Protein AF-0000000076753986 (afdb_homodimer)

Structure (mmCIF, N/CA/C/O backbone):
data_AF-0000000076753986-model_v1
#
loop_
_entity.id
_entity.type
_entity.pdbx_description
1 polymer 'HEPN domain protein'
#
loop_
_atom_site.group_PDB
_atom_site.id
_atom_site.type_symbol
_atom_site.label_atom_id
_atom_site.label_alt_id
_atom_site.label_comp_id
_atom_site.label_asym_id
_atom_site.label_entity_id
_atom_site.label_seq_id
_atom_site.pdbx_PDB_ins_code
_atom_site.Cartn_x
_atom_site.Cartn_y
_atom_site.Cartn_z
_atom_site.occupancy
_atom_site.B_iso_or_equiv
_atom_site.auth_seq_id
_atom_site.auth_comp_id
_atom_site.auth_asym_id
_atom_site.auth_atom_id
_atom_site.pdbx_PDB_model_num
ATOM 1 N N . MET A 1 1 ? 3.234 -23.328 12.398 1 81.88 1 MET A N 1
ATOM 2 C CA . MET A 1 1 ? 3.855 -22.031 12.18 1 81.88 1 MET A CA 1
ATOM 3 C C . MET A 1 1 ? 2.932 -21.109 11.383 1 81.88 1 MET A C 1
ATOM 5 O O . MET A 1 1 ? 2.236 -21.562 10.469 1 81.88 1 MET A O 1
ATOM 9 N N . TYR A 1 2 ? 2.67 -19.891 11.742 1 89.06 2 TYR A N 1
ATOM 10 C CA . TYR A 1 2 ? 1.752 -18.969 11.086 1 89.06 2 TYR A CA 1
ATOM 11 C C . TYR A 1 2 ? 2.326 -18.484 9.758 1 89.06 2 TYR A C 1
ATOM 13 O O . TYR A 1 2 ? 3.523 -18.203 9.664 1 89.06 2 TYR A O 1
ATOM 21 N N . MET A 1 3 ? 1.555 -18.609 8.672 1 94.25 3 MET A N 1
ATOM 22 C CA . MET A 1 3 ? 1.899 -18.031 7.383 1 94.25 3 MET A CA 1
ATOM 23 C C . MET A 1 3 ? 0.688 -17.344 6.75 1 94.25 3 MET A C 1
ATOM 25 O O . MET A 1 3 ? -0.335 -17.984 6.512 1 94.25 3 MET A O 1
ATOM 29 N N . TYR A 1 4 ? 0.836 -16.094 6.586 1 96 4 TYR A N 1
ATOM 30 C CA . TYR A 1 4 ? -0.245 -15.375 5.934 1 96 4 TYR A CA 1
ATOM 31 C C . TYR A 1 4 ? -0.403 -15.82 4.484 1 96 4 TYR A C 1
ATOM 33 O O . TYR A 1 4 ? 0.583 -15.93 3.75 1 96 4 TYR A O 1
ATOM 41 N N . GLN A 1 5 ? -1.637 -16.094 4.121 1 95.94 5 GLN A N 1
ATOM 42 C CA . GLN A 1 5 ? -1.934 -16.469 2.742 1 95.94 5 GLN A CA 1
ATOM 43 C C . GLN A 1 5 ? -2.357 -15.25 1.926 1 95.94 5 GLN A C 1
ATOM 45 O O . GLN A 1 5 ? -3.342 -14.586 2.256 1 95.94 5 GLN A O 1
ATOM 50 N N . TRP A 1 6 ? -1.756 -15.023 0.822 1 95.81 6 TRP A N 1
ATOM 51 C CA . TRP A 1 6 ? -1.949 -13.797 0.052 1 95.81 6 TRP A CA 1
ATOM 52 C C . TRP A 1 6 ? -3.363 -13.727 -0.515 1 95.81 6 TRP A C 1
ATOM 54 O O . TRP A 1 6 ? -3.871 -12.641 -0.801 1 95.81 6 TRP A O 1
ATOM 64 N N . ASP A 1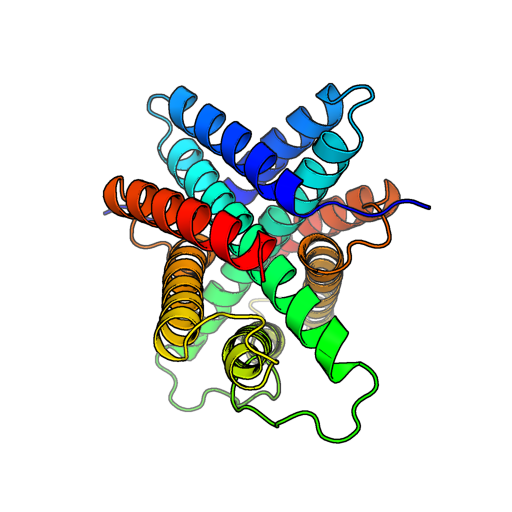 7 ? -4.039 -14.891 -0.65 1 93.94 7 ASP A N 1
ATOM 65 C CA . ASP A 1 7 ? -5.406 -14.898 -1.158 1 93.94 7 ASP A CA 1
ATOM 66 C C . ASP A 1 7 ? -6.363 -14.227 -0.179 1 93.94 7 ASP A C 1
ATOM 68 O O . ASP A 1 7 ? -7.48 -13.859 -0.547 1 93.94 7 ASP A O 1
ATOM 72 N N . ASN A 1 8 ? -5.93 -14.055 1.09 1 97.38 8 ASN A N 1
ATOM 73 C CA . ASN A 1 8 ? -6.742 -13.297 2.039 1 97.38 8 ASN A CA 1
ATOM 74 C C . ASN A 1 8 ? -6.918 -11.852 1.594 1 97.38 8 ASN A C 1
ATOM 76 O O . ASN A 1 8 ? -7.91 -11.203 1.941 1 97.38 8 ASN A O 1
ATOM 80 N N . ASN A 1 9 ? -5.984 -11.383 0.81 1 98.12 9 ASN A N 1
ATOM 81 C CA . ASN A 1 9 ? -6.113 -10.023 0.303 1 98.12 9 ASN A CA 1
ATOM 82 C C . ASN A 1 9 ? -7.355 -9.859 -0.568 1 98.12 9 ASN A C 1
ATOM 84 O O . ASN A 1 9 ? -7.977 -8.797 -0.587 1 98.12 9 ASN A O 1
ATOM 88 N N . GLU A 1 10 ? -7.711 -10.898 -1.298 1 97.69 10 GLU A N 1
ATOM 89 C CA . GLU A 1 10 ? -8.953 -10.852 -2.068 1 97.69 10 GLU A CA 1
ATOM 90 C C . GLU A 1 10 ? -10.164 -10.773 -1.15 1 97.69 10 GLU A C 1
ATOM 92 O O . GLU A 1 10 ? -11.125 -10.055 -1.441 1 97.69 10 GLU A O 1
ATOM 97 N N . ARG A 1 11 ? -10.148 -11.523 -0.111 1 97.94 11 ARG A N 1
ATOM 98 C CA . ARG A 1 11 ? -11.25 -11.492 0.845 1 97.94 11 ARG A CA 1
ATOM 99 C C . ARG A 1 11 ? -11.398 -10.109 1.465 1 97.94 11 ARG A C 1
ATOM 101 O O . ARG A 1 11 ? -12.516 -9.594 1.601 1 97.94 11 ARG A O 1
ATOM 108 N N . ILE A 1 12 ? -10.25 -9.555 1.853 1 98.75 12 ILE A N 1
ATOM 109 C CA . ILE A 1 12 ? -10.266 -8.211 2.43 1 98.75 12 ILE A CA 1
ATOM 110 C C . ILE A 1 12 ? -10.797 -7.215 1.405 1 98.75 12 ILE A C 1
ATOM 112 O O . ILE A 1 12 ? -11.617 -6.355 1.733 1 98.75 12 ILE A O 1
ATOM 116 N N . ALA A 1 13 ? -10.305 -7.348 0.131 1 98.88 13 ALA A N 1
ATOM 117 C CA . ALA A 1 13 ? -10.812 -6.48 -0.93 1 98.88 13 ALA A CA 1
ATOM 118 C C . ALA A 1 13 ? -12.328 -6.59 -1.055 1 98.88 13 ALA A C 1
ATOM 120 O O . ALA A 1 13 ? -13.016 -5.582 -1.223 1 98.88 13 ALA A O 1
ATOM 121 N N . GLY A 1 14 ? -12.828 -7.805 -0.963 1 98.62 14 GLY A N 1
ATOM 122 C CA . GLY A 1 14 ? -14.266 -8.016 -1.017 1 98.62 14 GLY A CA 1
ATOM 123 C C . GLY A 1 14 ? -15.016 -7.285 0.081 1 98.62 14 GLY A C 1
ATOM 124 O O . GLY A 1 14 ? -16.047 -6.668 -0.172 1 98.62 14 GLY A O 1
ATOM 125 N N . ARG A 1 15 ? -14.516 -7.316 1.291 1 98.75 15 ARG A N 1
ATOM 126 C CA . ARG A 1 15 ? -15.133 -6.609 2.406 1 98.75 15 ARG A CA 1
ATOM 127 C C . ARG A 1 15 ? -15.094 -5.102 2.188 1 98.75 15 ARG A C 1
ATOM 129 O O . ARG A 1 15 ? -16.047 -4.391 2.533 1 98.75 15 ARG A O 1
ATOM 136 N N . LEU A 1 16 ? -14.023 -4.641 1.623 1 98.88 16 LEU A N 1
ATOM 137 C CA . LEU A 1 16 ? -13.867 -3.217 1.351 1 98.88 16 LEU A CA 1
ATOM 138 C C . LEU A 1 16 ? -14.836 -2.762 0.268 1 98.88 16 LEU A C 1
ATOM 140 O O . LEU A 1 16 ? -15.43 -1.683 0.37 1 98.88 16 LEU A O 1
ATOM 144 N N . PHE A 1 17 ? -15.047 -3.602 -0.733 1 98.75 17 PHE A N 1
ATOM 145 C CA . PHE A 1 17 ? -16.031 -3.271 -1.755 1 98.75 17 PHE A CA 1
ATOM 146 C C . PHE A 1 17 ? -17.438 -3.266 -1.168 1 98.75 17 PHE A C 1
ATOM 148 O O . PHE A 1 17 ? -18.281 -2.463 -1.572 1 98.75 17 PHE A O 1
ATOM 155 N N . ASP A 1 18 ? -17.688 -4.148 -0.221 1 98.56 18 ASP A N 1
ATOM 156 C CA . ASP A 1 18 ? -18.969 -4.133 0.475 1 98.56 18 ASP A CA 1
ATOM 157 C C . ASP A 1 18 ? -19.188 -2.814 1.218 1 98.56 18 ASP A C 1
ATOM 159 O O . ASP A 1 18 ? -20.281 -2.258 1.21 1 98.56 18 ASP A O 1
ATOM 163 N N . ILE A 1 19 ? -18.172 -2.371 1.884 1 98.5 19 ILE A N 1
ATOM 164 C CA . ILE A 1 19 ? -18.219 -1.092 2.584 1 98.5 19 ILE A CA 1
ATOM 165 C C . ILE A 1 19 ? -18.516 0.03 1.592 1 98.5 19 ILE A C 1
ATOM 167 O O . ILE A 1 19 ? -19.344 0.904 1.86 1 98.5 19 ILE A O 1
ATOM 171 N N . ALA A 1 20 ? -17.859 -0.027 0.464 1 98.56 20 ALA A N 1
ATOM 172 C CA . ALA A 1 20 ? -18.078 0.98 -0.57 1 98.56 20 ALA A CA 1
ATOM 173 C C . ALA A 1 20 ? -19.531 0.966 -1.052 1 98.56 20 ALA A C 1
ATOM 175 O O . ALA A 1 20 ? -20.141 2.021 -1.212 1 98.56 20 ALA A O 1
ATOM 176 N N . ASP A 1 21 ? -20.047 -0.199 -1.239 1 97.88 21 ASP A N 1
ATOM 177 C CA . ASP A 1 21 ? -21.406 -0.375 -1.751 1 97.88 21 ASP A CA 1
ATOM 178 C C . ASP A 1 21 ? -22.438 0.156 -0.761 1 97.88 21 ASP A C 1
ATOM 180 O O . ASP A 1 21 ? -23.5 0.633 -1.162 1 97.88 21 ASP A O 1
ATOM 184 N N . LYS A 1 22 ? -22.094 0.171 0.49 1 97.69 22 LYS A N 1
ATOM 185 C CA . LYS A 1 22 ? -23.031 0.561 1.54 1 97.69 22 LYS A CA 1
ATOM 186 C C . LYS A 1 22 ? -22.781 1.998 1.99 1 97.69 22 LYS A C 1
ATOM 188 O O . LYS A 1 22 ? -23.422 2.475 2.936 1 97.69 22 LYS A O 1
ATOM 193 N N . ALA A 1 23 ? -21.906 2.652 1.344 1 97.19 23 ALA A N 1
ATOM 194 C CA . ALA A 1 23 ? -21.469 3.977 1.786 1 97.19 23 ALA A CA 1
ATOM 195 C C . ALA A 1 23 ? -22.547 5.023 1.522 1 97.19 23 ALA A C 1
ATOM 197 O O . ALA A 1 23 ? -22.5 6.121 2.078 1 97.19 23 ALA A O 1
ATOM 198 N N . GLY A 1 24 ? -23.578 4.777 0.618 1 94.75 24 GLY A N 1
ATOM 199 C CA . GLY A 1 24 ? -24.609 5.746 0.301 1 94.75 24 GLY A CA 1
ATOM 200 C C . GLY A 1 24 ? -24.062 7.023 -0.311 1 94.75 24 GLY A C 1
ATOM 201 O O . GLY A 1 24 ? -23.328 6.98 -1.291 1 94.75 24 GLY A O 1
ATOM 202 N N . ASN A 1 25 ? -24.312 8.156 0.378 1 94.94 25 ASN A N 1
ATOM 203 C CA . ASN A 1 25 ? -23.891 9.445 -0.152 1 94.94 25 ASN A CA 1
ATOM 204 C C . ASN A 1 25 ? -22.547 9.867 0.406 1 94.94 25 ASN A C 1
ATOM 206 O O . ASN A 1 25 ? -22.078 10.977 0.139 1 94.94 25 ASN A O 1
ATOM 210 N N . ASP A 1 26 ? -21.938 8.984 1.136 1 96.31 26 ASP A N 1
ATOM 211 C CA . ASP A 1 26 ? -20.625 9.258 1.686 1 96.31 26 ASP A CA 1
ATOM 212 C C . ASP A 1 26 ? -19.531 8.953 0.665 1 96.31 26 ASP A C 1
ATOM 214 O O . ASP A 1 26 ? -18.938 7.867 0.677 1 96.31 26 ASP A O 1
ATOM 218 N N . SER A 1 27 ? -19.188 9.922 -0.12 1 96.06 27 SER A N 1
ATOM 219 C CA . SER A 1 27 ? -18.25 9.734 -1.219 1 96.06 27 SER A CA 1
ATOM 220 C C . SER A 1 27 ? -16.844 9.453 -0.7 1 96.06 27 SER A C 1
ATOM 222 O O . SER A 1 27 ? -16.062 8.75 -1.353 1 96.06 27 SER A O 1
ATOM 224 N N . GLY A 1 28 ? -16.5 10 0.459 1 97 28 GLY A N 1
ATOM 225 C CA . GLY A 1 28 ? -15.195 9.742 1.056 1 97 28 GLY A CA 1
ATOM 226 C C . GLY A 1 28 ? -15.008 8.305 1.479 1 97 28 GLY A C 1
ATOM 227 O O . GLY A 1 28 ? -13.961 7.703 1.22 1 97 28 GLY A O 1
ATOM 228 N N . LEU A 1 29 ? -16.078 7.77 2.051 1 97.75 29 LEU A N 1
ATOM 229 C CA . LEU A 1 29 ? -16.031 6.371 2.469 1 97.75 29 LEU A CA 1
ATOM 230 C C . LEU A 1 29 ? -16.016 5.441 1.259 1 97.75 29 LEU A C 1
ATOM 232 O O . LEU A 1 29 ? -15.266 4.469 1.225 1 97.75 29 LEU A O 1
ATOM 236 N N . LYS A 1 30 ? -16.875 5.762 0.291 1 98.12 30 LYS A N 1
ATOM 237 C CA . LYS A 1 30 ? -16.922 4.938 -0.913 1 98.12 30 LYS A CA 1
ATOM 238 C C . LYS A 1 30 ? -15.578 4.906 -1.627 1 98.12 30 LYS A C 1
ATOM 240 O O . LYS A 1 30 ? -15.031 3.83 -1.885 1 98.12 30 LYS A O 1
ATOM 245 N N . ASP A 1 31 ? -15.023 6.047 -1.902 1 98.62 31 ASP A N 1
ATOM 246 C CA . ASP A 1 31 ? -13.758 6.145 -2.617 1 98.62 31 ASP A CA 1
ATOM 247 C C . ASP A 1 31 ? -12.617 5.531 -1.804 1 98.62 31 ASP A C 1
ATOM 249 O O . ASP A 1 31 ? -11.797 4.777 -2.34 1 98.62 31 ASP A O 1
ATOM 253 N N . GLY A 1 32 ? -12.578 5.824 -0.498 1 98.69 32 GLY A N 1
ATOM 254 C CA . GLY A 1 32 ? -11.531 5.285 0.355 1 98.69 32 GLY A CA 1
ATOM 255 C C . GLY A 1 32 ? -11.516 3.77 0.395 1 98.69 32 GLY A C 1
ATOM 256 O O . GLY A 1 32 ? -10.453 3.152 0.33 1 98.69 32 GLY A O 1
ATOM 257 N N . ALA A 1 33 ? -12.719 3.197 0.483 1 98.81 33 ALA A N 1
ATOM 258 C CA . ALA A 1 33 ? -12.828 1.742 0.513 1 98.81 33 ALA A CA 1
ATOM 259 C C . ALA A 1 33 ? -12.406 1.132 -0.819 1 98.81 33 ALA A C 1
ATOM 261 O O . ALA A 1 33 ? -11.727 0.099 -0.848 1 98.81 33 ALA A O 1
ATOM 262 N N . GLU A 1 34 ? -12.789 1.769 -1.879 1 98.81 34 GLU A N 1
ATOM 263 C CA . GLU A 1 34 ? -12.414 1.292 -3.205 1 98.81 34 GLU A CA 1
ATOM 264 C C . GLU A 1 34 ? -10.906 1.383 -3.416 1 98.81 34 GLU A C 1
ATOM 266 O O . GLU A 1 34 ? -10.289 0.466 -3.969 1 98.81 34 GLU A O 1
ATOM 271 N N . ARG A 1 35 ? -10.289 2.48 -2.988 1 98.81 35 ARG A N 1
ATOM 272 C CA . ARG A 1 35 ? -8.836 2.639 -3.059 1 98.81 35 ARG A CA 1
ATOM 273 C C . ARG A 1 35 ? -8.125 1.527 -2.293 1 98.81 35 ARG A C 1
ATOM 275 O O . ARG A 1 35 ? -7.215 0.888 -2.82 1 98.81 35 ARG A O 1
ATOM 282 N N . ALA A 1 36 ? -8.586 1.298 -1.062 1 98.81 36 ALA A N 1
ATOM 283 C CA . ALA A 1 36 ? -7.977 0.261 -0.233 1 98.81 36 ALA A CA 1
ATOM 284 C C . ALA A 1 36 ? -8.141 -1.116 -0.87 1 98.81 36 ALA A C 1
ATOM 286 O O . ALA A 1 36 ? -7.219 -1.939 -0.824 1 98.81 36 ALA A O 1
ATOM 287 N N . ALA A 1 37 ? -9.305 -1.372 -1.494 1 98.88 37 ALA A N 1
ATOM 288 C CA . ALA A 1 37 ? -9.57 -2.66 -2.131 1 98.88 37 ALA A CA 1
ATOM 289 C C . ALA A 1 37 ? -8.609 -2.906 -3.291 1 98.88 37 ALA A C 1
ATOM 291 O O . ALA A 1 37 ? -8.047 -3.996 -3.42 1 98.88 37 ALA A O 1
ATOM 292 N N . ILE A 1 38 ? -8.422 -1.91 -4.062 1 98.81 38 ILE A N 1
ATOM 293 C CA . ILE A 1 38 ? -7.527 -2.025 -5.211 1 98.81 38 ILE A CA 1
ATOM 294 C C . ILE A 1 38 ? -6.113 -2.336 -4.738 1 98.81 38 ILE A C 1
ATOM 296 O O . ILE A 1 38 ? -5.43 -3.186 -5.316 1 98.81 38 ILE A O 1
ATOM 300 N N . GLY A 1 39 ? -5.66 -1.673 -3.715 1 98.56 39 GLY A N 1
ATOM 301 C CA . GLY A 1 39 ? -4.363 -1.974 -3.131 1 98.56 39 GLY A CA 1
ATOM 302 C C . GLY A 1 39 ? -4.215 -3.428 -2.723 1 98.56 39 GLY A C 1
ATOM 303 O O . GLY A 1 39 ? -3.191 -4.055 -3.004 1 98.56 39 GLY A O 1
ATOM 304 N N . ARG A 1 40 ? -5.223 -3.984 -2.078 1 98.81 40 ARG A N 1
ATOM 305 C CA . ARG A 1 40 ? -5.176 -5.367 -1.615 1 98.81 40 ARG A CA 1
ATOM 306 C C . ARG A 1 40 ? -5.121 -6.336 -2.793 1 98.81 40 ARG A C 1
ATOM 308 O O . ARG A 1 40 ? -4.414 -7.344 -2.742 1 98.81 40 ARG A O 1
ATOM 315 N N . LEU A 1 41 ? -5.922 -6.039 -3.873 1 98.69 41 LEU A N 1
ATOM 316 C CA . LEU A 1 41 ? -5.883 -6.879 -5.062 1 98.69 41 LEU A CA 1
ATOM 317 C C . LEU A 1 41 ? -4.488 -6.891 -5.676 1 98.69 41 LEU A C 1
ATOM 319 O O . LEU A 1 41 ? -3.975 -7.949 -6.051 1 98.69 41 LEU A O 1
ATOM 323 N N . TYR A 1 42 ? -3.854 -5.75 -5.738 1 98.62 42 TYR A N 1
ATOM 324 C CA . TYR A 1 42 ? -2.506 -5.664 -6.293 1 98.62 42 TYR A CA 1
ATOM 325 C C . TYR A 1 42 ? -1.519 -6.465 -5.453 1 98.62 42 TYR A C 1
ATOM 327 O O . TYR A 1 42 ? -0.753 -7.273 -5.984 1 98.62 42 TYR A O 1
ATOM 335 N N . TYR A 1 43 ? -1.561 -6.258 -4.141 1 97.94 43 TYR A N 1
ATOM 336 C CA . TYR A 1 43 ? -0.561 -6.887 -3.285 1 97.94 43 TYR A CA 1
ATOM 337 C C . TYR A 1 43 ? -0.725 -8.398 -3.279 1 97.94 43 TYR A C 1
ATOM 339 O O . TYR A 1 43 ? 0.254 -9.141 -3.135 1 97.94 43 TYR A O 1
ATOM 347 N N . ALA A 1 44 ? -1.976 -8.867 -3.498 1 98 44 ALA A N 1
ATOM 348 C CA . ALA A 1 44 ? -2.168 -10.312 -3.629 1 98 44 ALA A CA 1
ATOM 349 C C . ALA A 1 44 ? -1.373 -10.867 -4.805 1 98 44 ALA A C 1
ATOM 351 O O . ALA A 1 44 ? -0.604 -11.82 -4.652 1 98 44 ALA A O 1
ATOM 352 N N . CYS A 1 45 ? -1.497 -10.188 -5.93 1 97.69 45 CYS A N 1
ATOM 353 C CA . CYS A 1 45 ? -0.846 -10.664 -7.148 1 97.69 45 CYS A CA 1
ATOM 354 C C . CYS A 1 45 ? 0.658 -10.422 -7.09 1 97.69 45 CYS A C 1
ATOM 356 O O . CYS A 1 45 ? 1.445 -11.297 -7.457 1 97.69 45 CYS A O 1
ATOM 358 N N . TYR A 1 46 ? 1.062 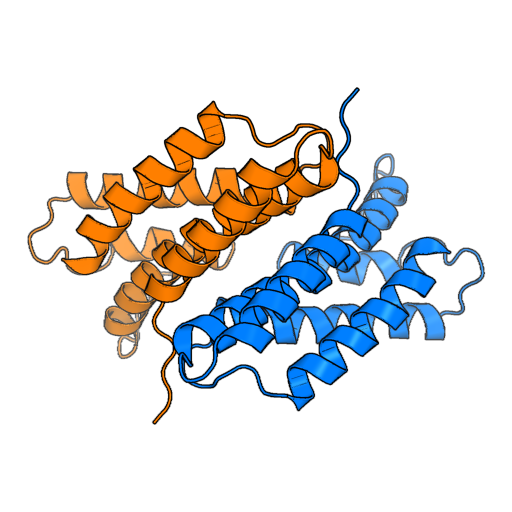-9.258 -6.621 1 97.5 46 TYR A N 1
ATOM 359 C CA . TYR A 1 46 ? 2.477 -8.922 -6.527 1 97.5 46 TYR A CA 1
ATOM 360 C C . TYR A 1 46 ? 3.221 -9.922 -5.648 1 97.5 46 TYR A C 1
ATOM 362 O O . TYR A 1 46 ? 4.301 -10.391 -6.012 1 97.5 46 TYR A O 1
ATOM 370 N N . ASN A 1 47 ? 2.658 -10.195 -4.531 1 96.88 47 ASN A N 1
ATOM 371 C CA . ASN A 1 47 ? 3.361 -11.062 -3.592 1 96.88 47 ASN A CA 1
ATOM 372 C C . ASN A 1 47 ? 3.416 -12.508 -4.09 1 96.88 47 ASN A C 1
ATOM 374 O O . ASN A 1 47 ? 4.387 -13.219 -3.832 1 96.88 47 ASN A O 1
ATOM 378 N N . MET A 1 48 ? 2.346 -12.953 -4.801 1 95.5 48 MET A N 1
ATOM 379 C CA . MET A 1 48 ? 2.424 -14.258 -5.449 1 95.5 48 MET A CA 1
ATOM 380 C C . MET A 1 48 ? 3.568 -14.305 -6.457 1 95.5 48 MET A C 1
ATOM 382 O O . MET A 1 48 ? 4.34 -15.258 -6.484 1 95.5 48 MET A O 1
ATOM 386 N N . ALA A 1 49 ? 3.682 -13.25 -7.25 1 95.25 49 ALA A N 1
ATOM 387 C CA . ALA A 1 49 ? 4.773 -13.156 -8.219 1 95.25 49 ALA A CA 1
ATOM 388 C C . ALA A 1 49 ? 6.125 -13.117 -7.516 1 95.25 49 ALA A C 1
ATOM 390 O O . ALA A 1 49 ? 7.074 -13.781 -7.941 1 95.25 49 ALA A O 1
ATOM 391 N N . ASN A 1 50 ? 6.164 -12.336 -6.457 1 94.12 50 ASN A N 1
ATOM 392 C CA . ASN A 1 50 ? 7.395 -12.219 -5.68 1 94.12 50 ASN A CA 1
ATOM 393 C C . ASN A 1 50 ? 7.824 -13.562 -5.109 1 94.12 50 ASN A C 1
ATOM 395 O O . ASN A 1 50 ? 9.016 -13.875 -5.082 1 94.12 50 ASN A O 1
ATOM 399 N N . ASP A 1 51 ? 6.891 -14.328 -4.645 1 93.69 51 ASP A N 1
ATOM 400 C CA . ASP A 1 51 ? 7.191 -15.672 -4.145 1 93.69 51 ASP A CA 1
ATOM 401 C C . ASP A 1 51 ? 7.82 -16.531 -5.234 1 93.69 51 ASP A C 1
ATOM 403 O O . ASP A 1 51 ? 8.758 -17.281 -4.973 1 93.69 51 ASP A O 1
ATOM 407 N N . ILE A 1 52 ? 7.297 -16.453 -6.414 1 92.38 52 ILE A N 1
ATOM 408 C CA . ILE A 1 52 ? 7.805 -17.219 -7.539 1 92.38 52 ILE A CA 1
ATOM 409 C C . ILE A 1 52 ? 9.25 -16.828 -7.824 1 92.38 52 ILE A C 1
ATOM 411 O O . ILE A 1 52 ? 10.125 -17.688 -7.965 1 92.38 52 ILE A O 1
ATOM 415 N N . VAL A 1 53 ? 9.492 -15.516 -7.859 1 91.44 53 VAL A N 1
ATOM 416 C CA . VAL A 1 53 ? 10.812 -14.977 -8.172 1 91.44 53 VAL A CA 1
ATOM 417 C C . VAL A 1 53 ? 11.805 -15.359 -7.07 1 91.44 53 VAL A C 1
ATOM 419 O O . VAL A 1 53 ? 12.898 -15.844 -7.355 1 91.44 53 VAL A O 1
ATOM 422 N N . LEU A 1 54 ? 11.398 -15.203 -5.84 1 88.94 54 LEU A N 1
ATOM 423 C CA . LEU A 1 54 ? 12.266 -15.508 -4.707 1 88.94 54 LEU A CA 1
ATOM 424 C C . LEU A 1 54 ? 12.594 -17 -4.652 1 88.94 54 LEU A C 1
ATOM 426 O O . LEU A 1 54 ? 13.742 -17.375 -4.406 1 88.94 54 LEU A O 1
ATOM 430 N N . ASN A 1 55 ? 11.555 -17.797 -4.871 1 87.94 55 ASN A N 1
ATOM 431 C CA . ASN A 1 55 ? 11.766 -19.234 -4.855 1 87.94 55 ASN A CA 1
ATOM 432 C C . ASN A 1 55 ? 12.75 -19.672 -5.934 1 87.94 55 ASN A C 1
ATOM 434 O O . ASN A 1 55 ? 13.539 -20.594 -5.727 1 87.94 55 ASN A O 1
ATOM 438 N N . HIS A 1 56 ? 12.727 -18.984 -7 1 85.38 56 HIS A N 1
ATOM 439 C CA . HIS A 1 56 ? 13.617 -19.344 -8.102 1 85.38 56 HIS A CA 1
ATOM 440 C C . HIS A 1 56 ? 15.031 -18.828 -7.867 1 85.38 56 HIS A C 1
ATOM 442 O O . HIS A 1 56 ? 16 -19.531 -8.141 1 85.38 56 HIS A O 1
ATOM 448 N N . PHE A 1 57 ? 15.172 -17.625 -7.312 1 80.81 57 PHE A N 1
ATOM 449 C CA . PHE A 1 57 ? 16.484 -16.984 -7.289 1 80.81 57 PHE A CA 1
ATOM 450 C C . PHE A 1 57 ? 17.125 -17.125 -5.918 1 80.81 57 PHE A C 1
ATOM 452 O O . PHE A 1 57 ? 18.297 -16.766 -5.738 1 80.81 57 PHE A O 1
ATOM 459 N N . ILE A 1 58 ? 16.484 -17.625 -4.973 1 71.56 58 ILE A N 1
ATOM 460 C CA . ILE A 1 58 ? 16.953 -17.594 -3.59 1 71.56 58 ILE A CA 1
ATOM 461 C C . ILE A 1 58 ? 18.344 -18.234 -3.504 1 71.56 58 ILE A C 1
ATOM 463 O O . ILE A 1 58 ? 19.203 -17.75 -2.77 1 71.56 58 ILE A O 1
ATOM 467 N N . TYR A 1 59 ? 18.594 -19.125 -4.207 1 70.5 59 TYR A N 1
ATOM 468 C CA . TYR A 1 59 ? 19.875 -19.812 -4.105 1 70.5 59 TYR A CA 1
ATOM 469 C C . TYR A 1 59 ? 20.734 -19.547 -5.332 1 70.5 59 TYR A C 1
ATOM 471 O O . TYR A 1 59 ? 21.719 -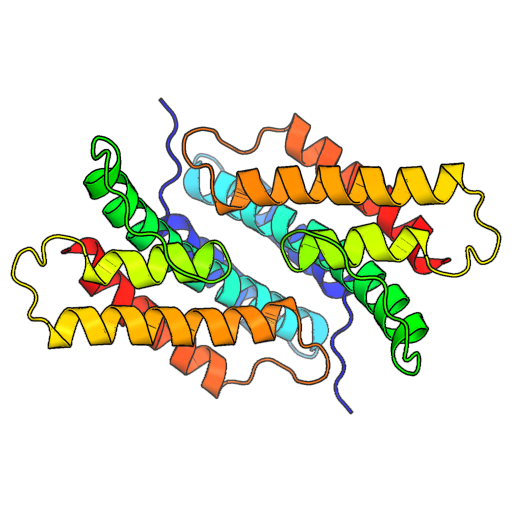20.25 -5.574 1 70.5 59 TYR A O 1
ATOM 479 N N . ARG A 1 60 ? 20.312 -18.547 -5.988 1 71.69 60 ARG A N 1
ATOM 480 C CA . ARG A 1 60 ? 21.062 -18.328 -7.223 1 71.69 60 ARG A CA 1
ATOM 481 C C . ARG A 1 60 ? 21.953 -17.109 -7.121 1 71.69 60 ARG A C 1
ATOM 483 O O . ARG A 1 60 ? 21.562 -16.094 -6.539 1 71.69 60 ARG A O 1
ATOM 490 N N . GLU A 1 61 ? 23.078 -17.203 -7.395 1 67.75 61 GLU A N 1
ATOM 491 C CA . GLU A 1 61 ? 24.094 -16.172 -7.25 1 67.75 61 GLU A CA 1
ATOM 492 C C . GLU A 1 61 ? 23.969 -15.109 -8.336 1 67.75 61 GLU A C 1
ATOM 494 O O . GLU A 1 61 ? 24.453 -13.984 -8.18 1 67.75 61 GLU A O 1
ATOM 499 N N . ASN A 1 62 ? 23.234 -15.453 -9.367 1 66.56 62 ASN A N 1
ATOM 500 C CA . ASN A 1 62 ? 23.156 -14.531 -10.5 1 66.56 62 ASN A CA 1
ATOM 501 C C . ASN A 1 62 ? 21.766 -13.93 -10.633 1 66.56 62 ASN A C 1
ATOM 503 O O . ASN A 1 62 ? 21.078 -14.156 -11.633 1 66.56 62 ASN A O 1
ATOM 507 N N . ILE A 1 63 ? 21.406 -13.227 -9.641 1 64.88 63 ILE A N 1
ATOM 508 C CA . ILE A 1 63 ? 20.109 -12.555 -9.719 1 64.88 63 ILE A CA 1
ATOM 509 C C . ILE A 1 63 ? 20.203 -11.367 -10.664 1 64.88 63 ILE A C 1
ATOM 511 O O . ILE A 1 63 ? 21.062 -10.492 -10.492 1 64.88 63 ILE A O 1
ATOM 515 N N . PRO A 1 64 ? 19.484 -11.391 -11.734 1 71.19 64 PRO A N 1
ATOM 516 C CA . PRO A 1 64 ? 19.516 -10.25 -12.648 1 71.19 64 PRO A CA 1
ATOM 517 C C . PRO A 1 64 ? 19.25 -8.922 -11.945 1 71.19 64 PRO A C 1
ATOM 519 O O . PRO A 1 64 ? 18.453 -8.867 -11 1 71.19 64 PRO A O 1
ATOM 522 N N . GLN A 1 65 ? 20.031 -7.965 -12.281 1 69.19 65 GLN A N 1
ATOM 523 C CA . GLN A 1 65 ? 19.859 -6.617 -11.75 1 69.19 65 GLN A CA 1
ATOM 524 C C . GLN A 1 65 ? 18.875 -5.816 -12.602 1 69.19 65 GLN A C 1
ATOM 526 O O . GLN A 1 65 ? 19.031 -5.734 -13.82 1 69.19 65 GLN A O 1
ATOM 531 N N . PHE A 1 66 ? 17.797 -5.566 -12.102 1 70.44 66 PHE A N 1
ATOM 532 C CA . PHE A 1 66 ? 16.844 -4.711 -12.797 1 70.44 66 PHE A CA 1
ATOM 533 C C . PHE A 1 66 ? 16.875 -3.301 -12.219 1 70.44 66 PHE A C 1
ATOM 535 O O . PHE A 1 66 ? 17.156 -3.115 -11.031 1 70.44 66 PHE A O 1
ATOM 542 N N . ASN A 1 67 ? 16.688 -2.293 -13.117 1 66 67 ASN A N 1
ATOM 543 C CA . ASN A 1 67 ? 16.531 -0.914 -12.664 1 66 67 ASN A CA 1
ATOM 544 C C . ASN A 1 67 ? 15.141 -0.655 -12.102 1 66 67 ASN A C 1
ATOM 546 O O . ASN A 1 67 ? 14.188 -1.36 -12.438 1 66 67 ASN A O 1
ATOM 550 N N . GLY A 1 68 ? 15.141 0.206 -11.18 1 69.19 68 GLY A N 1
ATOM 551 C CA . GLY A 1 68 ? 13.836 0.633 -10.688 1 69.19 68 GLY A CA 1
ATOM 552 C C . GLY A 1 68 ? 13.602 0.28 -9.234 1 69.19 68 GLY A C 1
ATOM 553 O O . GLY A 1 68 ? 14.5 -0.239 -8.562 1 69.19 68 GLY A O 1
ATOM 554 N N . GLY A 1 69 ? 12.461 0.587 -8.82 1 77.44 69 GLY A N 1
ATOM 555 C CA . GLY A 1 69 ? 12.07 0.278 -7.453 1 77.44 69 GLY A CA 1
ATOM 556 C C . GLY A 1 69 ? 11.859 -1.205 -7.215 1 77.44 69 GLY A C 1
ATOM 557 O O . GLY A 1 69 ? 11.945 -2.008 -8.148 1 77.44 69 GLY A O 1
ATOM 558 N N . SER A 1 70 ? 11.625 -1.608 -6.066 1 82.62 70 SER A N 1
ATOM 559 C CA . SER A 1 70 ? 11.508 -3.002 -5.648 1 82.62 70 SER A CA 1
ATOM 560 C C . SER A 1 70 ? 10.43 -3.727 -6.441 1 82.62 70 SER A C 1
ATOM 562 O O . SER A 1 70 ? 10.633 -4.855 -6.895 1 82.62 70 SER A O 1
ATOM 564 N N . HIS A 1 71 ? 9.266 -3.057 -6.699 1 89 71 HIS A N 1
ATOM 565 C CA . HIS A 1 71 ? 8.18 -3.688 -7.434 1 89 71 HIS A CA 1
ATOM 566 C C . HIS A 1 71 ? 8.57 -3.951 -8.883 1 89 71 HIS A C 1
ATOM 568 O O . HIS A 1 71 ? 8.336 -5.043 -9.406 1 89 71 HIS A O 1
ATOM 574 N N . GLU A 1 72 ? 9.242 -3.018 -9.445 1 85.62 72 GLU A N 1
ATOM 575 C CA . GLU A 1 72 ? 9.656 -3.154 -10.836 1 85.62 72 GLU A CA 1
ATOM 576 C C . GLU A 1 72 ? 10.68 -4.27 -11 1 85.62 72 GLU A C 1
ATOM 578 O O . GLU A 1 72 ? 10.625 -5.039 -11.961 1 85.62 72 GLU A O 1
ATOM 583 N N . ARG A 1 73 ? 11.562 -4.363 -10.117 1 85.62 73 ARG A N 1
ATOM 584 C CA . ARG A 1 73 ? 12.594 -5.402 -10.172 1 85.62 73 ARG A CA 1
ATOM 585 C C . ARG A 1 73 ? 11.969 -6.789 -10.078 1 85.62 73 ARG A C 1
ATOM 587 O O . ARG A 1 73 ? 12.328 -7.688 -10.844 1 85.62 73 ARG A O 1
ATOM 594 N N . THR A 1 74 ? 11.062 -6.957 -9.18 1 87.81 74 THR A N 1
ATOM 595 C CA . THR A 1 74 ? 10.383 -8.234 -8.992 1 87.81 74 THR A CA 1
ATOM 596 C C . THR A 1 74 ? 9.602 -8.617 -10.242 1 87.81 74 THR A C 1
ATOM 598 O O . THR A 1 74 ? 9.727 -9.734 -10.742 1 87.81 74 THR A O 1
ATOM 601 N N . ILE A 1 75 ? 8.867 -7.676 -10.766 1 90.38 75 ILE A N 1
ATOM 602 C CA . ILE A 1 75 ? 7.996 -7.93 -11.906 1 90.38 75 ILE A CA 1
ATOM 603 C C . ILE A 1 75 ? 8.828 -8.32 -13.125 1 90.38 75 ILE A C 1
ATOM 605 O O . ILE A 1 75 ? 8.531 -9.297 -13.805 1 90.38 75 ILE A O 1
ATOM 609 N N . ASN A 1 76 ? 9.93 -7.621 -13.266 1 86.31 76 ASN A N 1
ATOM 610 C CA . ASN A 1 76 ? 10.773 -7.891 -14.43 1 86.31 76 ASN A CA 1
ATOM 611 C C . ASN A 1 76 ? 11.531 -9.203 -14.273 1 86.31 76 ASN A C 1
ATOM 613 O O . ASN A 1 76 ? 11.812 -9.883 -15.258 1 86.31 76 ASN A O 1
ATOM 617 N N . ALA A 1 77 ? 11.773 -9.586 -13.078 1 89.25 77 ALA A N 1
ATOM 618 C CA . ALA A 1 77 ? 12.508 -10.812 -12.805 1 89.25 77 ALA A CA 1
ATOM 619 C C . ALA A 1 77 ? 11.703 -12.047 -13.203 1 89.25 77 ALA A C 1
ATOM 621 O O . ALA A 1 77 ? 12.258 -13.125 -13.398 1 89.25 77 ALA A O 1
ATOM 622 N N . LEU A 1 78 ? 10.422 -11.883 -13.367 1 89.25 78 LEU A N 1
ATOM 623 C CA . LEU A 1 78 ? 9.57 -12.992 -13.789 1 89.25 78 LEU A CA 1
ATOM 624 C C . LEU A 1 78 ? 10 -13.523 -15.156 1 89.25 78 LEU A C 1
ATOM 626 O O . LEU A 1 78 ? 9.891 -14.719 -15.422 1 89.25 78 LEU A O 1
ATOM 630 N N . SER A 1 79 ? 10.453 -12.57 -16 1 87.25 79 SER A N 1
ATOM 631 C CA . SER A 1 79 ? 10.852 -12.961 -17.359 1 87.25 79 SER A CA 1
ATOM 632 C C . SER A 1 79 ? 12.094 -13.844 -17.328 1 87.25 79 SER A C 1
ATOM 634 O O . SER A 1 79 ? 12.398 -14.531 -18.312 1 87.25 79 SER A O 1
ATOM 636 N N . SER A 1 80 ? 12.758 -13.797 -16.219 1 86.56 80 SER A N 1
ATOM 637 C CA . SER A 1 80 ? 13.984 -14.578 -16.109 1 86.56 80 SER A CA 1
ATOM 638 C C . SER A 1 80 ? 13.734 -15.898 -15.383 1 86.56 80 SER A C 1
ATOM 640 O O . SER A 1 80 ? 14.664 -16.672 -15.156 1 86.56 80 SER A O 1
ATOM 642 N N . CYS A 1 81 ? 12.523 -16.125 -14.922 1 86.06 81 CYS A N 1
ATOM 643 C CA . CYS A 1 81 ? 12.164 -17.375 -14.266 1 86.06 81 CYS A CA 1
ATOM 644 C C . CYS A 1 81 ? 11.805 -18.453 -15.289 1 86.06 81 CYS A C 1
ATOM 646 O O . CYS A 1 81 ? 11.461 -18.141 -16.438 1 86.06 81 CYS A O 1
ATOM 648 N N . PRO A 1 82 ? 12.055 -19.688 -14.898 1 84.62 82 PRO A N 1
ATOM 649 C CA . PRO A 1 82 ? 11.578 -20.766 -15.781 1 84.62 82 PRO A CA 1
ATOM 650 C C . PRO A 1 82 ? 10.094 -20.641 -16.109 1 84.62 82 PRO A C 1
ATOM 652 O O . PRO A 1 82 ? 9.289 -20.297 -15.234 1 84.62 82 PRO A O 1
ATOM 655 N N . THR A 1 83 ? 9.641 -20.828 -17.281 1 81.69 83 THR A N 1
ATOM 656 C CA . THR A 1 83 ? 8.289 -20.562 -17.75 1 81.69 83 THR A CA 1
ATOM 657 C C . THR A 1 83 ? 7.32 -21.656 -17.312 1 81.69 83 THR A C 1
ATOM 659 O O . THR A 1 83 ? 6.109 -21.438 -17.266 1 81.69 83 THR A O 1
ATOM 662 N N . HIS A 1 84 ? 7.781 -22.766 -16.906 1 83.56 84 HIS A N 1
ATOM 663 C CA . HIS A 1 84 ? 6.969 -23.891 -16.469 1 83.56 84 HIS A CA 1
ATOM 664 C C . HIS A 1 84 ? 5.777 -24.109 -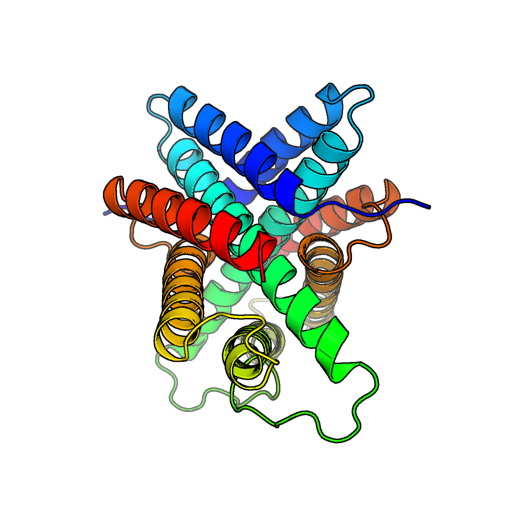17.406 1 83.56 84 HIS A C 1
ATOM 666 O O . HIS A 1 84 ? 4.641 -24.25 -16.938 1 83.56 84 HIS A O 1
ATOM 672 N N . GLY A 1 85 ? 6.023 -24 -18.719 1 88 85 GLY A N 1
ATOM 673 C CA . GLY A 1 85 ? 5.008 -24.297 -19.719 1 88 85 GLY A CA 1
ATOM 674 C C . GLY A 1 85 ? 4.387 -23.047 -20.312 1 88 85 GLY A C 1
ATOM 675 O O . GLY A 1 85 ? 3.668 -23.109 -21.312 1 88 85 GLY A O 1
ATOM 676 N N . TYR A 1 86 ? 4.609 -21.953 -19.656 1 91.5 86 TYR A N 1
ATOM 677 C CA . TYR A 1 86 ? 4.117 -20.703 -20.219 1 91.5 86 TYR A CA 1
ATOM 678 C C . TYR A 1 86 ? 4.977 -20.25 -21.391 1 91.5 86 TYR A C 1
ATOM 680 O O . TYR A 1 86 ? 6.199 -20.422 -21.375 1 91.5 86 TYR A O 1
ATOM 688 N N . SER A 1 87 ? 4.277 -19.844 -22.438 1 92.75 87 SER A N 1
ATOM 689 C CA . SER A 1 87 ? 5.004 -19.219 -23.531 1 92.75 87 SER A CA 1
ATOM 690 C C . SER A 1 87 ? 5.594 -17.875 -23.109 1 92.75 87 SER A C 1
ATOM 692 O O . SER A 1 87 ? 5.195 -17.297 -22.094 1 92.75 87 SER A O 1
ATOM 694 N N . GLU A 1 88 ? 6.512 -17.391 -23.922 1 91.31 88 GLU A N 1
ATOM 695 C CA . GLU A 1 88 ? 7.07 -16.062 -23.688 1 91.31 88 GLU A CA 1
ATOM 696 C C . GLU A 1 88 ? 5.984 -14.992 -23.719 1 91.31 88 GLU A C 1
ATOM 698 O O . GLU A 1 88 ? 6.027 -14.031 -22.953 1 91.31 88 GLU A O 1
ATOM 703 N N . GLU A 1 89 ? 5.055 -15.219 -24.562 1 94 89 GLU A N 1
ATOM 704 C CA . GLU A 1 89 ? 3.943 -14.281 -24.703 1 94 89 GLU A CA 1
ATOM 705 C C . GLU A 1 89 ? 3.072 -14.281 -23.453 1 94 89 GLU A C 1
ATOM 707 O O . GLU A 1 89 ? 2.592 -13.227 -23.016 1 94 89 GLU A O 1
ATOM 712 N N . GLU A 1 90 ? 2.898 -15.422 -22.859 1 94.06 90 GLU A N 1
ATOM 713 C CA . GLU A 1 90 ? 2.098 -15.531 -21.641 1 94.06 90 GLU A CA 1
ATOM 714 C C . GLU A 1 90 ? 2.789 -14.859 -20.469 1 94.06 90 GLU A C 1
ATOM 716 O O . GLU A 1 90 ? 2.143 -14.18 -19.672 1 94.06 90 GLU A O 1
ATOM 721 N N . ILE A 1 91 ? 4.039 -15 -20.438 1 94.38 91 ILE A N 1
ATOM 722 C CA . ILE A 1 91 ? 4.805 -14.367 -19.375 1 94.38 91 ILE A CA 1
ATOM 723 C C . ILE A 1 91 ? 4.766 -12.852 -19.531 1 94.38 91 ILE A C 1
ATOM 725 O O . ILE A 1 91 ? 4.57 -12.117 -18.562 1 94.38 91 ILE A O 1
ATOM 729 N N . ALA A 1 92 ? 4.953 -12.453 -20.766 1 94.75 92 ALA A N 1
ATOM 730 C CA . ALA A 1 92 ? 4.879 -11.023 -21.062 1 94.75 92 ALA A CA 1
ATOM 731 C C . ALA A 1 92 ? 3.523 -10.453 -20.641 1 94.75 92 ALA A C 1
ATOM 733 O O . ALA A 1 92 ? 3.441 -9.328 -20.141 1 94.75 92 ALA A O 1
ATOM 734 N N . LYS A 1 93 ? 2.496 -11.195 -20.859 1 96.12 93 LYS A N 1
ATOM 735 C CA . LYS A 1 93 ? 1.153 -10.766 -20.484 1 96.12 93 LYS A CA 1
ATOM 736 C C . LYS A 1 93 ? 1.017 -10.641 -18.969 1 96.12 93 LYS A C 1
ATOM 738 O O . LYS A 1 93 ? 0.418 -9.688 -18.469 1 96.12 93 LYS A O 1
ATOM 743 N N . ILE A 1 94 ? 1.542 -11.594 -18.266 1 96.75 94 ILE A N 1
ATOM 744 C CA . ILE A 1 94 ? 1.523 -11.547 -16.812 1 96.75 94 ILE A CA 1
ATOM 745 C C . ILE A 1 94 ? 2.227 -10.281 -16.312 1 96.75 94 ILE A C 1
ATOM 747 O O . ILE A 1 94 ? 1.7 -9.562 -15.469 1 96.75 94 ILE A O 1
ATOM 751 N N . ILE A 1 95 ? 3.365 -10.016 -16.906 1 96.62 95 ILE A N 1
ATOM 752 C CA . ILE A 1 95 ? 4.164 -8.852 -16.531 1 96.62 95 ILE A CA 1
ATOM 753 C C . ILE A 1 95 ? 3.381 -7.574 -16.828 1 96.62 95 ILE A C 1
ATOM 755 O O . ILE A 1 95 ? 3.262 -6.699 -15.969 1 96.62 95 ILE A O 1
ATOM 759 N N . ASP A 1 96 ? 2.781 -7.531 -17.953 1 97.44 96 ASP A N 1
ATOM 760 C CA . ASP A 1 96 ? 2.01 -6.359 -18.359 1 97.44 96 ASP A CA 1
ATOM 761 C C . ASP A 1 96 ? 0.82 -6.141 -17.422 1 97.44 96 ASP A C 1
ATOM 763 O O . ASP A 1 96 ? 0.512 -5.008 -17.047 1 97.44 96 ASP A O 1
ATOM 767 N N . GLU A 1 97 ? 0.149 -7.195 -17.094 1 98.25 97 GLU A N 1
ATOM 768 C CA . GLU A 1 97 ? -1.015 -7.105 -16.219 1 98.25 97 GLU A CA 1
ATOM 769 C C . GLU A 1 97 ? -0.614 -6.66 -14.812 1 98.25 97 GLU A C 1
ATOM 771 O O . GLU A 1 97 ? -1.335 -5.895 -14.164 1 98.25 97 GLU A O 1
ATOM 776 N N . LEU A 1 98 ? 0.507 -7.113 -14.344 1 98.12 98 LEU A N 1
ATOM 777 C CA . LEU A 1 98 ? 1.008 -6.672 -13.047 1 98.12 98 LEU A CA 1
ATOM 778 C C . LEU A 1 98 ? 1.334 -5.184 -13.07 1 98.12 98 LEU A C 1
ATOM 780 O O . LEU A 1 98 ? 1.021 -4.461 -12.117 1 98.12 98 LEU A O 1
ATOM 784 N N . ILE A 1 99 ? 1.934 -4.773 -14.164 1 97.19 99 ILE A N 1
ATOM 785 C CA . ILE A 1 99 ? 2.291 -3.365 -14.312 1 97.19 99 ILE A CA 1
ATOM 786 C C . ILE A 1 99 ? 1.024 -2.512 -14.352 1 97.19 99 ILE A C 1
ATOM 788 O O . ILE A 1 99 ? 0.966 -1.452 -13.719 1 97.19 99 ILE A O 1
ATOM 792 N N . ASP A 1 100 ? 0.03 -2.998 -15.023 1 98.06 100 ASP A N 1
ATOM 793 C CA . ASP A 1 100 ? -1.236 -2.277 -15.094 1 98.06 100 ASP A CA 1
ATOM 794 C C . ASP A 1 100 ? -1.896 -2.18 -13.719 1 98.06 100 ASP A C 1
ATOM 796 O O . ASP A 1 100 ? -2.346 -1.105 -13.32 1 98.06 100 ASP A O 1
ATOM 800 N N . LEU A 1 101 ? -2.016 -3.283 -13.031 1 98.44 101 LEU A N 1
ATOM 801 C CA . LEU A 1 101 ? -2.633 -3.295 -11.711 1 98.44 101 LEU A CA 1
ATOM 802 C C . LEU A 1 101 ? -1.854 -2.414 -10.734 1 98.44 101 LEU A C 1
ATOM 804 O O . LEU A 1 101 ? -2.447 -1.741 -9.891 1 98.44 101 LEU A O 1
ATOM 808 N N . LYS A 1 102 ? -0.535 -2.406 -10.836 1 97.44 102 LYS A N 1
ATOM 809 C CA . LYS A 1 102 ? 0.291 -1.489 -10.055 1 97.44 102 LYS A CA 1
ATOM 810 C C . LYS A 1 102 ? -0.084 -0.037 -10.336 1 97.44 102 LYS A C 1
ATOM 812 O O . LYS A 1 102 ? -0.079 0.798 -9.43 1 97.44 102 LYS A O 1
ATOM 817 N N . GLY A 1 103 ? -0.339 0.257 -11.625 1 97.5 103 GLY A N 1
ATOM 818 C CA . GLY A 1 103 ? -0.781 1.595 -11.984 1 97.5 103 GLY A CA 1
ATOM 819 C C . GLY A 1 103 ? -2.049 2.018 -11.266 1 97.5 103 GLY A C 1
ATOM 820 O O . GLY A 1 103 ? -2.154 3.152 -10.797 1 97.5 103 GLY A O 1
ATOM 821 N N . TYR A 1 104 ? -3.004 1.128 -11.148 1 98.12 104 TYR A N 1
ATOM 822 C CA . TYR A 1 104 ? -4.246 1.428 -10.445 1 98.12 104 TYR A CA 1
ATOM 823 C C . TYR A 1 104 ? -4 1.583 -8.945 1 98.12 104 TYR A C 1
ATOM 825 O O . TYR A 1 104 ? -4.621 2.424 -8.297 1 98.12 104 TYR A O 1
ATOM 833 N N . ARG A 1 105 ? -3.107 0.738 -8.422 1 97.69 105 ARG A N 1
ATOM 834 C CA . ARG A 1 105 ? -2.719 0.909 -7.031 1 97.69 105 ARG A CA 1
ATOM 835 C C . ARG A 1 105 ? -2.059 2.266 -6.809 1 97.69 105 ARG A C 1
ATOM 837 O O . ARG A 1 105 ? -2.279 2.908 -5.777 1 97.69 105 ARG A O 1
ATOM 844 N N . HIS A 1 106 ? -1.258 2.721 -7.75 1 96.38 106 HIS A N 1
ATOM 845 C CA . HIS A 1 106 ? -0.625 4.031 -7.652 1 96.38 106 HIS A CA 1
ATOM 846 C C . HIS A 1 106 ? -1.666 5.145 -7.641 1 96.38 106 HIS A C 1
ATOM 848 O O . HIS A 1 106 ? -1.592 6.059 -6.816 1 96.38 106 HIS A O 1
ATOM 854 N N . HIS A 1 107 ? -2.6 5.039 -8.555 1 97.38 107 HIS A N 1
ATOM 855 C CA . HIS A 1 107 ? -3.699 5.996 -8.523 1 97.38 107 HIS A CA 1
ATOM 856 C C . HIS A 1 107 ? -4.395 5.988 -7.164 1 97.38 107 HIS A C 1
ATOM 858 O O . HIS A 1 107 ? -4.613 7.043 -6.566 1 97.38 107 HIS A O 1
ATOM 864 N N . ALA A 1 108 ? -4.727 4.84 -6.629 1 97.88 108 ALA A N 1
ATOM 865 C CA . ALA A 1 108 ? -5.496 4.652 -5.402 1 97.88 108 ALA A CA 1
ATOM 866 C C . ALA A 1 108 ? -4.758 5.227 -4.199 1 97.88 108 ALA A C 1
ATOM 868 O O . ALA A 1 108 ? -5.363 5.855 -3.33 1 97.88 108 ALA A O 1
ATOM 869 N N . ASP A 1 109 ? -3.449 5.082 -4.176 1 96.56 109 ASP A N 1
ATOM 870 C CA . ASP A 1 109 ? -2.703 5.422 -2.965 1 96.56 109 ASP A CA 1
ATOM 871 C C . ASP A 1 109 ? -2.184 6.855 -3.021 1 96.56 109 ASP A C 1
ATOM 873 O O . ASP A 1 109 ? -1.929 7.469 -1.984 1 96.56 109 ASP A O 1
ATOM 877 N N . TYR A 1 110 ? -2.115 7.453 -4.305 1 95.12 110 TYR A N 1
ATOM 878 C CA . TYR A 1 110 ? -1.294 8.656 -4.312 1 95.12 110 TYR A CA 1
ATOM 879 C C . TYR A 1 110 ? -2.006 9.797 -5.027 1 95.12 110 TYR A C 1
ATOM 881 O O . TYR A 1 110 ? -1.622 10.961 -4.887 1 95.12 110 TYR A O 1
ATOM 889 N N . ILE A 1 111 ? -2.953 9.445 -5.848 1 95.25 111 ILE A N 1
ATOM 890 C CA . ILE A 1 111 ? -3.574 10.492 -6.656 1 95.25 111 ILE A CA 1
ATOM 891 C C . ILE A 1 111 ? -4.914 10.891 -6.039 1 95.25 111 ILE A C 1
ATOM 893 O O . ILE A 1 111 ? -5.898 10.156 -6.145 1 95.25 111 ILE A O 1
ATOM 897 N N . LYS A 1 112 ? -5.02 12.125 -5.504 1 95 112 LYS A N 1
ATOM 898 C CA . LYS A 1 112 ? -6.219 12.492 -4.75 1 95 112 LYS A CA 1
ATOM 899 C C . LYS A 1 112 ? -7.145 13.375 -5.586 1 95 112 LYS A C 1
ATOM 901 O O . LYS A 1 112 ? -8.273 13.656 -5.176 1 95 112 LYS A O 1
ATOM 906 N N . ARG A 1 113 ? -6.828 13.82 -6.793 1 94.69 113 ARG A N 1
ATOM 907 C CA . ARG A 1 113 ? -7.594 14.797 -7.562 1 94.69 113 ARG A CA 1
ATOM 908 C C . ARG A 1 113 ? -8.703 14.125 -8.359 1 94.69 113 ARG A C 1
ATOM 910 O O . ARG A 1 113 ? -9.523 14.797 -8.984 1 94.69 113 ARG A O 1
ATOM 917 N N . SER A 1 114 ? -8.758 12.734 -8.406 1 95.31 114 SER A N 1
ATOM 918 C CA . SER A 1 114 ? -9.828 11.992 -9.07 1 95.31 114 SER A CA 1
ATOM 919 C C . SER A 1 114 ? -10.227 10.758 -8.266 1 95.31 114 SER A C 1
ATOM 921 O O . SER A 1 114 ? -9.375 10.07 -7.707 1 95.31 114 SER A O 1
ATOM 923 N N . PRO A 1 115 ? -11.531 10.484 -8.219 1 96 115 PRO A N 1
ATOM 924 C CA . PRO A 1 115 ? -11.969 9.25 -7.566 1 96 115 PRO A CA 1
ATOM 925 C C . PRO A 1 115 ? -11.656 8.008 -8.391 1 96 115 PRO A C 1
ATOM 927 O O . PRO A 1 115 ? -11.344 8.109 -9.578 1 96 115 PRO A O 1
ATOM 930 N N . ILE A 1 116 ? -11.602 6.922 -7.684 1 97.31 116 ILE A N 1
ATOM 931 C CA . ILE A 1 116 ? -11.547 5.668 -8.43 1 97.31 116 ILE A CA 1
ATOM 932 C C . ILE A 1 116 ? -12.82 5.496 -9.25 1 97.31 116 ILE A C 1
ATOM 934 O O . ILE A 1 116 ? -13.93 5.547 -8.703 1 97.31 116 ILE A O 1
ATOM 938 N N . SER A 1 117 ? -12.695 5.355 -10.531 1 97.38 117 SER A N 1
ATOM 939 C CA . SER A 1 117 ? -13.867 5.207 -11.391 1 97.38 117 SER A CA 1
ATOM 940 C C . SER A 1 117 ? -14.375 3.768 -11.391 1 97.38 117 SER A C 1
ATOM 942 O O . SER A 1 117 ? -13.625 2.84 -11.07 1 97.38 117 SER A O 1
ATOM 944 N N . GLU A 1 118 ? -15.633 3.654 -11.805 1 97.19 118 GLU A N 1
ATOM 945 C CA . GLU A 1 118 ? -16.219 2.322 -11.922 1 97.19 118 GLU A CA 1
ATOM 946 C C . GLU A 1 118 ? -15.438 1.469 -12.922 1 97.19 118 GLU A C 1
ATOM 948 O O . GLU A 1 118 ? -15.289 0.261 -12.727 1 97.19 118 GLU A O 1
ATOM 953 N N . ASP A 1 119 ? -14.953 2.094 -13.945 1 98 119 ASP A N 1
ATOM 954 C CA . ASP A 1 119 ? -14.172 1.378 -14.945 1 98 119 ASP A CA 1
ATOM 955 C C . ASP A 1 119 ? -12.859 0.868 -14.352 1 98 119 ASP A C 1
ATOM 957 O O . ASP A 1 119 ? -12.445 -0.259 -14.625 1 98 119 ASP A O 1
ATOM 961 N N . GLU A 1 120 ? -12.172 1.676 -13.555 1 98.25 120 GLU A N 1
ATOM 962 C CA . GLU A 1 120 ? -10.93 1.26 -12.914 1 98.25 120 GLU A CA 1
ATOM 963 C C . GLU A 1 120 ? -11.156 0.064 -11.992 1 98.25 120 GLU A C 1
ATOM 965 O O . GLU A 1 120 ? -10.344 -0.857 -11.945 1 98.25 120 GLU A O 1
ATOM 970 N N . ILE A 1 121 ? -12.305 0.131 -11.312 1 98.5 121 ILE A N 1
ATOM 971 C CA . ILE A 1 121 ? -12.641 -0.97 -10.414 1 98.5 121 ILE A CA 1
ATOM 972 C C . ILE A 1 121 ? -12.836 -2.25 -11.227 1 98.5 121 ILE A C 1
ATOM 974 O O . ILE A 1 121 ? -12.289 -3.301 -10.883 1 98.5 121 ILE A O 1
ATOM 978 N N . LYS A 1 122 ? -13.594 -2.123 -12.25 1 98.44 122 LYS A N 1
ATOM 979 C CA . LYS A 1 122 ? -13.883 -3.273 -13.102 1 98.44 122 LYS A CA 1
ATOM 980 C C . LYS A 1 122 ? -12.602 -3.863 -13.688 1 98.44 122 LYS A C 1
ATOM 982 O O . LYS A 1 122 ? -12.391 -5.078 -13.633 1 98.44 122 LYS A O 1
ATOM 987 N N . ILE A 1 123 ? -11.75 -3.037 -14.188 1 98.75 123 ILE A N 1
ATOM 988 C CA . ILE A 1 123 ? -10.516 -3.49 -14.82 1 98.75 123 ILE A CA 1
ATOM 989 C C . ILE A 1 123 ? -9.586 -4.098 -13.766 1 98.75 123 ILE A C 1
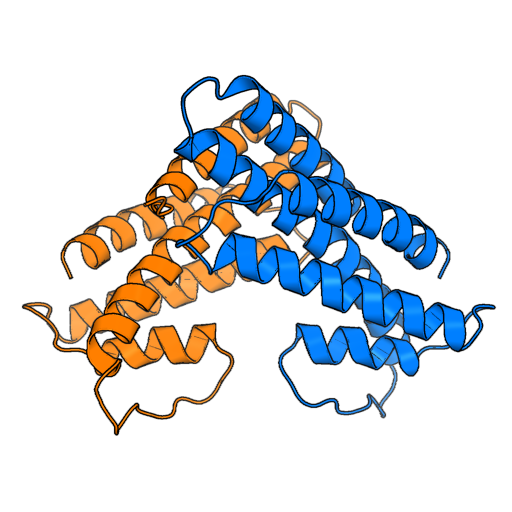ATOM 991 O O . ILE A 1 123 ? -8.969 -5.141 -14.008 1 98.75 123 ILE A O 1
ATOM 995 N N . ALA A 1 124 ? -9.445 -3.475 -12.578 1 98.69 124 ALA A N 1
ATOM 996 C CA . ALA A 1 124 ? -8.602 -4 -11.508 1 98.69 124 ALA A CA 1
ATOM 997 C C . ALA A 1 124 ? -9.047 -5.398 -11.094 1 98.69 124 ALA A C 1
ATOM 999 O O . ALA A 1 124 ? -8.219 -6.289 -10.891 1 98.69 124 ALA A O 1
ATOM 1000 N N . LYS A 1 125 ? -10.383 -5.582 -11.016 1 98.62 125 LYS A N 1
ATOM 1001 C CA . LYS A 1 125 ? -10.922 -6.895 -10.664 1 98.62 125 LYS A CA 1
ATOM 1002 C C . LYS A 1 125 ? -10.609 -7.926 -11.742 1 98.62 125 LYS A C 1
ATOM 1004 O O . LYS A 1 125 ? -10.25 -9.062 -11.438 1 98.62 125 LYS A O 1
ATOM 1009 N N . GLU A 1 126 ? -10.734 -7.523 -12.969 1 98.69 126 GLU A N 1
ATOM 1010 C CA . GLU A 1 126 ? -10.445 -8.422 -14.086 1 98.69 126 GLU A CA 1
ATOM 1011 C C . GLU A 1 126 ? -8.961 -8.797 -14.109 1 98.69 126 GLU A C 1
ATOM 1013 O O . GLU A 1 126 ? -8.617 -9.953 -14.352 1 98.69 126 GLU A O 1
ATOM 1018 N N . LEU A 1 127 ? -8.086 -7.801 -13.914 1 98.75 127 LEU A N 1
ATOM 1019 C CA . LEU A 1 127 ? -6.652 -8.047 -13.867 1 98.75 127 LEU A CA 1
ATOM 1020 C C . LEU A 1 127 ? -6.309 -9.016 -12.734 1 98.75 127 LEU A C 1
ATOM 1022 O O . LEU A 1 127 ? -5.523 -9.945 -12.93 1 98.75 127 LEU A O 1
ATOM 1026 N N . TYR A 1 128 ? -6.91 -8.828 -11.57 1 98.62 128 TYR A N 1
ATOM 1027 C CA . TYR A 1 128 ? -6.656 -9.711 -10.438 1 98.62 128 TYR A CA 1
ATOM 1028 C C . TYR A 1 128 ? -7.035 -11.148 -10.773 1 98.62 128 TYR A C 1
ATOM 1030 O O . TYR A 1 128 ? -6.27 -12.078 -10.508 1 98.62 128 TYR A O 1
ATOM 1038 N N . GLU A 1 129 ? -8.258 -11.305 -11.344 1 98.06 129 GLU A N 1
ATOM 1039 C CA . GLU A 1 129 ? -8.734 -12.648 -11.656 1 98.06 129 GLU A CA 1
ATOM 1040 C C . GLU A 1 129 ? -7.82 -13.336 -12.664 1 98.06 129 GLU A C 1
ATOM 1042 O O . GLU A 1 129 ? -7.496 -14.516 -12.508 1 98.06 129 GLU A O 1
ATOM 1047 N N . SER A 1 130 ? -7.449 -12.617 -13.664 1 98 130 SER A N 1
ATOM 1048 C CA . SER A 1 130 ? -6.543 -13.156 -14.68 1 98 130 SER A CA 1
ATOM 1049 C C . SER A 1 130 ? -5.199 -13.539 -14.07 1 98 130 SER A C 1
ATOM 1051 O O . SER A 1 130 ? -4.707 -14.648 -14.289 1 98 130 SER A O 1
ATOM 1053 N N . LEU A 1 131 ? -4.629 -12.695 -13.25 1 98.06 131 LEU A N 1
ATOM 1054 C CA . LEU A 1 131 ? -3.311 -12.883 -12.656 1 98.06 131 LEU A CA 1
ATOM 1055 C C . LEU A 1 131 ? -3.328 -14.023 -11.641 1 98.06 131 LEU A C 1
ATOM 1057 O O . LEU A 1 131 ? -2.402 -14.836 -11.594 1 98.06 131 LEU A O 1
ATOM 1061 N N . ARG A 1 132 ? -4.426 -13.938 -10.844 1 96.69 132 ARG A N 1
ATOM 1062 C CA . ARG A 1 132 ? -4.516 -14.977 -9.812 1 96.69 132 ARG A CA 1
ATOM 1063 C C . ARG A 1 132 ? -4.43 -16.359 -10.43 1 96.69 132 ARG A C 1
ATOM 1065 O O . ARG A 1 132 ? -3.713 -17.234 -9.922 1 96.69 132 ARG A O 1
ATOM 1072 N N . LEU A 1 133 ? -5.121 -16.562 -11.5 1 94.69 133 LEU A N 1
ATOM 1073 C CA . LEU A 1 133 ? -5.137 -17.859 -12.172 1 94.69 133 LEU A CA 1
ATOM 1074 C C . LEU A 1 133 ? -3.771 -18.172 -12.766 1 94.69 133 LEU A C 1
ATOM 1076 O O . LEU A 1 133 ? -3.264 -19.297 -12.609 1 94.69 133 LEU A O 1
ATOM 1080 N N . LYS A 1 134 ? -3.154 -17.281 -13.383 1 95 134 LYS A N 1
ATOM 1081 C CA . LYS A 1 134 ? -1.883 -17.5 -14.07 1 95 134 LYS A CA 1
ATOM 1082 C C . LYS A 1 134 ? -0.744 -17.688 -13.078 1 95 134 LYS A C 1
ATOM 1084 O O . LYS A 1 134 ? 0.116 -18.547 -13.273 1 95 134 LYS A O 1
ATOM 1089 N N . LEU A 1 135 ? -0.762 -16.938 -12 1 94.56 135 LEU A N 1
ATOM 1090 C CA . LEU A 1 135 ? 0.316 -17 -11.023 1 94.56 135 LEU A CA 1
ATOM 1091 C C . LEU A 1 135 ? 0.195 -18.25 -10.156 1 94.56 135 LEU A C 1
ATOM 1093 O O . LEU A 1 135 ? 1.205 -18.844 -9.766 1 94.56 135 LEU A O 1
ATOM 1097 N N . PHE A 1 136 ? -1.047 -18.641 -9.922 1 89.44 136 PHE A N 1
ATOM 1098 C CA . PHE A 1 136 ? -1.275 -19.844 -9.133 1 89.44 136 PHE A CA 1
ATOM 1099 C C . PHE A 1 136 ? -0.756 -21.078 -9.859 1 89.44 136 PHE A C 1
ATOM 1101 O O . PHE A 1 136 ? -0.227 -22 -9.234 1 89.44 136 PHE A O 1
ATOM 1108 N N . ASN A 1 137 ? -0.821 -21.047 -11.125 1 87.19 137 ASN A N 1
ATOM 1109 C CA . ASN A 1 137 ? -0.429 -22.188 -11.938 1 87.19 137 ASN A CA 1
ATOM 1110 C C . ASN A 1 137 ? 1.006 -22.062 -12.438 1 87.19 137 ASN A C 1
ATOM 1112 O O . ASN A 1 137 ? 1.476 -22.891 -13.219 1 87.19 137 ASN A O 1
ATOM 1116 N N . PHE A 1 138 ? 1.685 -21.031 -12.008 1 87.19 138 PHE A N 1
ATOM 1117 C CA . PHE A 1 138 ? 3.02 -20.766 -12.523 1 87.19 138 PHE A CA 1
ATOM 1118 C C . PHE A 1 138 ? 4.008 -21.828 -12.055 1 87.19 138 PHE A C 1
ATOM 1120 O O . PHE A 1 138 ? 4.07 -22.141 -10.867 1 87.19 138 PHE A O 1
ATOM 1127 N N . MET B 1 1 ? -15 20.391 -7.652 1 82.38 1 MET B N 1
ATOM 1128 C CA . MET B 1 1 ? -13.961 19.469 -8.109 1 82.38 1 MET B CA 1
ATOM 1129 C C . MET B 1 1 ? -13.664 18.422 -7.047 1 82.38 1 MET B C 1
ATOM 1131 O O . MET B 1 1 ? -13.672 18.719 -5.852 1 82.38 1 MET B O 1
ATOM 1135 N N . TYR B 1 2 ? -13.609 17.141 -7.309 1 89.25 2 TYR B N 1
ATOM 1136 C CA . TYR B 1 2 ? -13.398 16.062 -6.355 1 89.25 2 TYR B CA 1
ATOM 1137 C C . TYR B 1 2 ? -11.953 16.031 -5.871 1 89.25 2 TYR B C 1
ATOM 1139 O O . TYR B 1 2 ? -11.031 16.234 -6.66 1 89.25 2 TYR B O 1
ATOM 1147 N N . MET B 1 3 ? -11.758 16.016 -4.535 1 94.38 3 MET B N 1
ATOM 1148 C CA . MET B 1 3 ? -10.445 15.812 -3.934 1 94.38 3 MET B CA 1
ATOM 1149 C C . MET B 1 3 ? -10.531 14.836 -2.766 1 94.38 3 MET B C 1
ATOM 1151 O O . MET B 1 3 ? -11.242 15.086 -1.793 1 94.38 3 MET B O 1
ATOM 1155 N N . TYR B 1 4 ? -9.867 13.781 -2.947 1 96 4 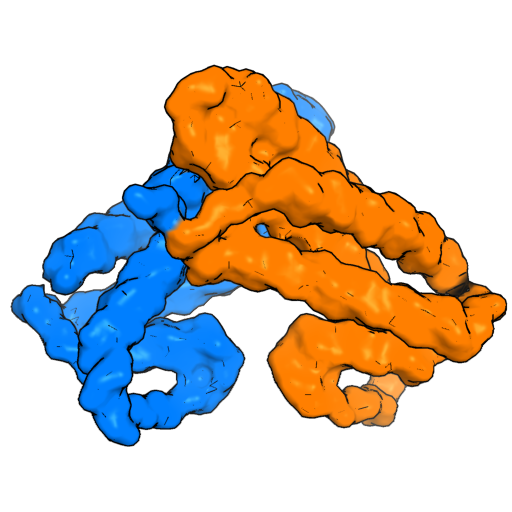TYR B N 1
ATOM 1156 C CA . TYR B 1 4 ? -9.836 12.812 -1.855 1 96 4 TYR B CA 1
ATOM 1157 C C . TYR B 1 4 ? -9.117 13.383 -0.641 1 96 4 TYR B C 1
ATOM 1159 O O . TYR B 1 4 ? -8.031 13.969 -0.769 1 96 4 TYR B O 1
ATOM 1167 N N . GLN B 1 5 ? -9.758 13.234 0.503 1 96 5 GLN B N 1
ATOM 1168 C CA . GLN B 1 5 ? -9.148 13.672 1.752 1 96 5 GLN B CA 1
ATOM 1169 C C . GLN B 1 5 ? -8.414 12.523 2.436 1 96 5 GLN B C 1
ATOM 1171 O O . GLN B 1 5 ? -9.016 11.5 2.764 1 96 5 GLN B O 1
ATOM 1176 N N . TRP B 1 6 ? -7.195 12.711 2.789 1 95.94 6 TRP B N 1
ATOM 1177 C CA . TRP B 1 6 ? -6.344 11.633 3.281 1 95.94 6 TRP B CA 1
ATOM 1178 C C . TRP B 1 6 ? -6.832 11.133 4.637 1 95.94 6 TRP B C 1
ATOM 1180 O O . TRP B 1 6 ? -6.559 9.992 5.016 1 95.94 6 TRP B O 1
ATOM 1190 N N . ASP B 1 7 ? -7.59 11.961 5.371 1 94.06 7 ASP B N 1
ATOM 1191 C CA . ASP B 1 7 ? -8.117 11.539 6.664 1 94.06 7 ASP B CA 1
ATOM 1192 C C . ASP B 1 7 ? -9.141 10.414 6.5 1 94.06 7 ASP B C 1
ATOM 1194 O O . ASP B 1 7 ? -9.469 9.719 7.465 1 94.06 7 ASP B O 1
ATOM 1198 N N . ASN B 1 8 ? -9.672 10.234 5.277 1 97.38 8 ASN B N 1
ATOM 1199 C CA . ASN B 1 8 ? -10.555 9.102 5.027 1 97.38 8 ASN B CA 1
ATOM 1200 C C . ASN B 1 8 ? -9.836 7.773 5.242 1 97.38 8 ASN B C 1
ATOM 1202 O O . ASN B 1 8 ? -10.461 6.766 5.57 1 97.38 8 ASN B O 1
ATOM 1206 N N . ASN B 1 9 ? -8.547 7.805 5.098 1 98.19 9 ASN B N 1
ATOM 1207 C CA . ASN B 1 9 ? -7.781 6.586 5.34 1 98.19 9 ASN B CA 1
ATOM 1208 C C . ASN B 1 9 ? -7.926 6.113 6.781 1 98.19 9 ASN B C 1
ATOM 1210 O O . ASN B 1 9 ? -7.914 4.91 7.051 1 98.19 9 ASN B O 1
ATOM 1214 N N . GLU B 1 10 ? -8.031 7.047 7.707 1 97.75 10 GLU B N 1
ATOM 1215 C CA . GLU B 1 10 ? -8.281 6.668 9.094 1 97.75 10 GLU B CA 1
ATOM 1216 C C . GLU B 1 10 ? -9.648 6.004 9.242 1 97.75 10 GLU B C 1
ATOM 1218 O O . GLU B 1 10 ? -9.789 5.035 9.992 1 97.75 10 GLU B O 1
ATOM 1223 N N . ARG B 1 11 ? -10.625 6.539 8.602 1 97.94 11 ARG B N 1
ATOM 1224 C CA . ARG B 1 11 ? -11.961 5.957 8.656 1 97.94 11 ARG B CA 1
ATOM 1225 C C . ARG B 1 11 ? -11.961 4.539 8.094 1 97.94 11 ARG B C 1
ATOM 1227 O O . ARG B 1 11 ? -12.57 3.637 8.68 1 97.94 11 ARG B O 1
ATOM 1234 N N . ILE B 1 12 ? -11.289 4.395 6.953 1 98.75 12 ILE B N 1
ATOM 1235 C CA . ILE B 1 12 ? -11.195 3.076 6.34 1 98.75 12 ILE B CA 1
ATOM 1236 C C . ILE B 1 12 ? -10.469 2.121 7.281 1 98.75 12 ILE B C 1
ATOM 1238 O O . ILE B 1 12 ? -10.898 0.98 7.473 1 98.75 12 ILE B O 1
ATOM 1242 N N . ALA B 1 13 ? -9.344 2.619 7.887 1 98.88 13 ALA B N 1
ATOM 1243 C CA . ALA B 1 13 ? -8.625 1.798 8.859 1 98.88 13 ALA B CA 1
ATOM 1244 C C . ALA B 1 13 ? -9.547 1.359 9.992 1 98.88 13 ALA B C 1
ATOM 1246 O O . ALA B 1 13 ? -9.5 0.206 10.43 1 98.88 13 ALA B O 1
ATOM 1247 N N . GLY B 1 14 ? -10.359 2.275 10.453 1 98.62 14 GLY B N 1
ATOM 1248 C CA . GLY B 1 14 ? -11.312 1.945 11.492 1 98.62 14 GLY B CA 1
ATOM 1249 C C . GLY B 1 14 ? -12.273 0.833 11.102 1 98.62 14 GLY B C 1
ATOM 1250 O O . GLY B 1 14 ? -12.531 -0.075 11.891 1 98.62 14 GLY B O 1
ATOM 1251 N N . ARG B 1 15 ? -12.789 0.863 9.891 1 98.75 15 ARG B N 1
ATOM 1252 C CA . ARG B 1 15 ? -13.68 -0.186 9.406 1 98.75 15 ARG B CA 1
ATOM 1253 C C . ARG B 1 15 ? -12.945 -1.521 9.305 1 98.75 15 ARG B C 1
ATOM 1255 O O . ARG B 1 15 ? -13.523 -2.572 9.594 1 98.75 15 ARG B O 1
ATOM 1262 N N . LEU B 1 16 ? -11.719 -1.461 8.922 1 98.88 16 LEU B N 1
ATOM 1263 C CA . LEU B 1 16 ? -10.906 -2.668 8.789 1 98.88 16 LEU B CA 1
ATOM 1264 C C . LEU B 1 16 ? -10.625 -3.279 10.156 1 98.88 16 LEU B C 1
ATOM 1266 O O . LEU B 1 16 ? -10.664 -4.504 10.32 1 98.88 16 LEU B O 1
ATOM 1270 N N . PHE B 1 17 ? -10.391 -2.432 11.148 1 98.75 17 PHE B N 1
ATOM 1271 C CA . PHE B 1 17 ? -10.203 -2.943 12.5 1 98.75 17 PHE B CA 1
ATOM 1272 C C . PHE B 1 17 ? -11.5 -3.559 13.031 1 98.75 17 PHE B C 1
ATOM 1274 O O . PHE B 1 17 ? -11.461 -4.543 13.773 1 98.75 17 PHE B O 1
ATOM 1281 N N . ASP B 1 18 ? -12.617 -2.98 12.664 1 98.62 18 ASP B N 1
ATOM 1282 C CA . ASP B 1 18 ? -13.898 -3.576 13.023 1 98.62 18 ASP B CA 1
ATOM 1283 C C . ASP B 1 18 ? -14.047 -4.973 12.43 1 98.62 18 ASP B C 1
ATOM 1285 O O . ASP B 1 18 ? -14.539 -5.891 13.094 1 98.62 18 ASP B O 1
ATOM 1289 N N . ILE B 1 19 ? -13.695 -5.125 11.195 1 98.5 19 ILE B N 1
ATOM 1290 C CA . ILE B 1 19 ? -13.727 -6.422 10.523 1 98.5 19 ILE B CA 1
ATOM 1291 C C . ILE B 1 19 ? -12.828 -7.406 11.266 1 98.5 19 ILE B C 1
ATOM 1293 O O . ILE B 1 19 ? -13.211 -8.555 11.5 1 98.5 19 ILE B O 1
ATOM 1297 N N . ALA B 1 20 ? -11.664 -6.934 11.648 1 98.56 20 ALA B N 1
ATOM 1298 C CA . ALA B 1 20 ? -10.727 -7.777 12.383 1 98.56 20 ALA B CA 1
ATOM 1299 C C . ALA B 1 20 ? -11.328 -8.227 13.711 1 98.56 20 ALA B C 1
ATOM 1301 O O . ALA B 1 20 ? -11.227 -9.398 14.086 1 98.56 20 ALA B O 1
ATOM 1302 N N . ASP B 1 21 ? -11.969 -7.32 14.391 1 97.88 21 ASP B N 1
ATOM 1303 C CA . ASP B 1 21 ? -12.555 -7.586 15.703 1 97.88 21 ASP B CA 1
ATOM 1304 C C . ASP B 1 21 ? -13.68 -8.609 15.602 1 97.88 21 ASP B C 1
ATOM 1306 O O . ASP B 1 21 ? -13.906 -9.375 16.547 1 97.88 21 ASP B O 1
ATOM 1310 N N . LYS B 1 22 ? -14.312 -8.68 14.461 1 97.69 22 LYS B N 1
ATOM 1311 C CA . LYS B 1 22 ? -15.469 -9.547 14.273 1 97.69 22 LYS B CA 1
ATOM 1312 C C . LYS B 1 22 ? -15.086 -10.844 13.57 1 97.69 22 LYS B C 1
ATOM 1314 O O . LYS B 1 22 ? -15.953 -11.664 13.25 1 97.69 22 LYS B O 1
ATOM 1319 N N . ALA B 1 23 ? -13.844 -11.016 13.336 1 97.12 23 ALA B N 1
ATOM 1320 C CA . ALA B 1 23 ? -13.375 -12.133 12.523 1 97.12 23 ALA B CA 1
ATOM 1321 C C . ALA B 1 23 ? -13.492 -13.453 13.289 1 97.12 23 ALA B C 1
ATOM 1323 O O . ALA B 1 23 ? -13.438 -14.531 12.688 1 97.12 23 ALA B O 1
ATOM 1324 N N . GLY B 1 24 ? -13.641 -13.461 14.672 1 94.62 24 GLY B N 1
ATOM 1325 C CA . GLY B 1 24 ? -13.727 -14.688 15.461 1 94.62 24 GLY B CA 1
ATOM 1326 C C . GLY B 1 24 ? -12.492 -15.562 15.336 1 94.62 24 GLY B C 1
ATOM 1327 O O . GLY B 1 24 ? -11.367 -15.094 15.555 1 94.62 24 GLY B O 1
ATOM 1328 N N . ASN B 1 25 ? -12.688 -16.797 14.828 1 94.81 25 ASN B N 1
ATOM 1329 C CA . ASN B 1 25 ? -11.586 -17.734 14.734 1 94.81 25 ASN B CA 1
ATOM 1330 C C . ASN B 1 25 ? -10.945 -17.719 13.352 1 94.81 25 ASN B C 1
ATOM 1332 O O . ASN B 1 25 ? -10.055 -18.516 13.062 1 94.81 25 ASN B O 1
ATOM 1336 N N . ASP B 1 26 ? -11.383 -16.797 12.555 1 96.31 26 ASP B N 1
ATOM 1337 C CA . ASP B 1 26 ? -10.805 -16.656 11.227 1 96.31 26 ASP B CA 1
ATOM 1338 C C . ASP B 1 26 ? -9.531 -15.805 11.266 1 96.31 26 ASP B C 1
ATOM 1340 O O . ASP B 1 26 ? -9.578 -14.594 11.031 1 96.31 26 ASP B O 1
ATOM 1344 N N . SER B 1 27 ? -8.438 -16.453 11.453 1 96 27 SER B N 1
ATOM 1345 C CA . SER B 1 27 ? -7.16 -15.758 11.633 1 96 27 SER B CA 1
ATOM 1346 C C . SER B 1 27 ? -6.723 -15.062 10.352 1 96 27 SER B C 1
ATOM 1348 O O . SER B 1 27 ? -6.043 -14.031 10.398 1 96 27 SER B O 1
ATOM 1350 N N . GLY B 1 28 ? -7.082 -15.617 9.203 1 97 28 GLY B N 1
ATOM 1351 C CA . GLY B 1 28 ? -6.754 -14.992 7.93 1 97 28 GLY B CA 1
ATOM 1352 C C . GLY B 1 28 ? -7.457 -13.664 7.719 1 97 28 GLY B C 1
ATOM 1353 O O . GLY B 1 28 ? -6.836 -12.695 7.289 1 97 28 GLY B O 1
ATOM 1354 N N . LEU B 1 29 ? -8.719 -13.664 8.117 1 97.69 29 LEU B N 1
ATOM 1355 C CA . LEU B 1 29 ? -9.492 -12.43 7.996 1 97.69 29 LEU B CA 1
ATOM 1356 C C . LEU B 1 29 ? -9.008 -11.391 9 1 97.69 29 LEU B C 1
ATOM 1358 O O . LEU B 1 29 ? -8.867 -10.211 8.664 1 97.69 29 LEU B O 1
ATOM 1362 N N . LYS B 1 30 ? -8.773 -11.836 10.219 1 98.12 30 LYS B N 1
ATOM 1363 C CA . LYS B 1 30 ? -8.305 -10.922 11.258 1 98.12 30 LYS B CA 1
ATOM 1364 C C . LYS B 1 30 ? -6.977 -10.281 10.859 1 98.12 30 LYS B C 1
ATOM 1366 O O . LYS B 1 30 ? -6.852 -9.055 10.844 1 98.12 30 LYS B O 1
ATOM 1371 N N . ASP B 1 31 ? -6.012 -11.086 10.5 1 98.62 31 ASP B N 1
ATOM 1372 C CA . ASP B 1 31 ? -4.684 -10.594 10.141 1 98.62 31 ASP B CA 1
ATOM 1373 C C . ASP B 1 31 ? -4.738 -9.734 8.883 1 98.62 31 ASP B C 1
ATOM 1375 O O . ASP B 1 31 ? -4.137 -8.664 8.828 1 98.62 31 ASP B O 1
ATOM 1379 N N . GLY B 1 32 ? -5.488 -10.195 7.875 1 98.62 32 GLY B N 1
ATOM 1380 C CA . GLY B 1 32 ? -5.602 -9.445 6.633 1 98.62 32 GLY B CA 1
ATOM 1381 C C . GLY B 1 32 ? -6.184 -8.055 6.824 1 98.62 32 GLY B C 1
ATOM 1382 O O . GLY B 1 32 ? -5.691 -7.086 6.246 1 98.62 32 GLY B O 1
ATOM 1383 N N . ALA B 1 33 ? -7.219 -7.984 7.664 1 98.81 33 ALA B N 1
ATOM 1384 C CA . ALA B 1 33 ? -7.848 -6.695 7.941 1 98.81 33 ALA B CA 1
ATOM 1385 C C . ALA B 1 33 ? -6.898 -5.773 8.703 1 98.81 33 ALA B C 1
ATOM 1387 O O . ALA B 1 33 ? -6.836 -4.574 8.422 1 98.81 33 ALA B O 1
ATOM 1388 N N . GLU B 1 34 ? -6.191 -6.34 9.625 1 98.81 34 GLU B N 1
ATOM 1389 C CA . GLU B 1 34 ? -5.227 -5.559 10.398 1 98.81 34 GLU B CA 1
ATOM 1390 C C . GLU B 1 34 ? -4.09 -5.055 9.516 1 98.81 34 GLU B C 1
ATOM 1392 O O . GLU B 1 34 ? -3.666 -3.902 9.633 1 98.81 34 GLU B O 1
ATOM 1397 N N . ARG B 1 35 ? -3.584 -5.898 8.617 1 98.81 35 ARG B N 1
ATOM 1398 C CA . ARG B 1 35 ? -2.557 -5.5 7.664 1 98.81 35 ARG B CA 1
ATOM 1399 C C . ARG B 1 35 ? -3.035 -4.336 6.801 1 98.81 35 ARG B C 1
ATOM 1401 O O . ARG B 1 35 ? -2.334 -3.33 6.66 1 98.81 35 ARG B O 1
ATOM 1408 N N . ALA B 1 36 ? -4.242 -4.48 6.262 1 98.81 36 ALA B N 1
ATOM 1409 C CA . ALA B 1 36 ? -4.801 -3.436 5.41 1 98.81 36 ALA B CA 1
ATOM 1410 C C . ALA B 1 36 ? -4.984 -2.135 6.184 1 98.81 36 ALA B C 1
ATOM 1412 O O . ALA B 1 36 ? -4.738 -1.049 5.652 1 98.81 36 ALA B O 1
ATOM 1413 N N . ALA B 1 37 ? -5.398 -2.232 7.465 1 98.88 37 ALA B N 1
ATOM 1414 C CA . ALA B 1 37 ? -5.613 -1.053 8.297 1 98.88 37 ALA B CA 1
ATOM 1415 C C . ALA B 1 37 ? -4.309 -0.294 8.516 1 98.88 37 ALA B C 1
ATOM 1417 O O . ALA B 1 37 ? -4.27 0.933 8.406 1 98.88 37 ALA B O 1
ATOM 1418 N N . ILE B 1 38 ? -3.297 -1.018 8.789 1 98.81 38 ILE B N 1
ATOM 1419 C CA . ILE B 1 38 ? -1.995 -0.407 9.031 1 98.81 38 ILE B CA 1
ATOM 1420 C C . ILE B 1 38 ? -1.529 0.328 7.777 1 98.81 38 ILE B C 1
ATOM 1422 O O . ILE B 1 38 ? -1.02 1.448 7.859 1 98.81 38 ILE B O 1
ATOM 1426 N N . GLY B 1 39 ? -1.678 -0.276 6.633 1 98.5 39 GLY B N 1
ATOM 1427 C CA . GLY B 1 39 ? -1.36 0.389 5.379 1 98.5 39 GLY B CA 1
ATOM 1428 C C . GLY B 1 39 ? -2.082 1.712 5.207 1 98.5 39 GLY B C 1
ATOM 1429 O O . GLY B 1 39 ? -1.477 2.709 4.805 1 98.5 39 GLY B O 1
ATOM 1430 N N . ARG B 1 40 ? -3.373 1.751 5.52 1 98.81 40 ARG B N 1
ATOM 1431 C CA . ARG B 1 40 ? -4.168 2.965 5.367 1 98.81 40 ARG B CA 1
ATOM 1432 C C . ARG B 1 40 ? -3.693 4.055 6.324 1 98.81 40 ARG B C 1
ATOM 1434 O O . ARG B 1 40 ? -3.646 5.23 5.957 1 98.81 40 ARG B O 1
ATOM 1441 N N . LEU B 1 41 ? -3.359 3.652 7.594 1 98.75 41 LEU B N 1
ATOM 1442 C CA . LEU B 1 41 ? -2.838 4.621 8.555 1 98.75 41 LEU B CA 1
ATOM 1443 C C . LEU B 1 41 ? -1.538 5.238 8.047 1 98.75 41 LEU B C 1
ATOM 1445 O O . LEU B 1 41 ? -1.35 6.457 8.133 1 98.75 41 LEU B O 1
ATOM 1449 N N . TYR B 1 42 ? -0.678 4.441 7.484 1 98.62 42 TYR B N 1
ATOM 1450 C CA . TYR B 1 42 ? 0.587 4.941 6.957 1 98.62 42 TYR B CA 1
ATOM 1451 C C . TYR B 1 42 ? 0.352 5.91 5.805 1 98.62 42 TYR B C 1
ATOM 1453 O O . TYR B 1 42 ? 0.9 7.016 5.793 1 98.62 42 TYR B O 1
ATOM 1461 N N . TYR B 1 43 ? -0.485 5.504 4.859 1 97.94 43 TYR B N 1
ATOM 1462 C CA . TYR B 1 43 ? -0.66 6.316 3.662 1 97.94 43 TYR B CA 1
ATOM 1463 C C . TYR B 1 43 ? -1.329 7.645 3.998 1 97.94 43 TYR B C 1
ATOM 1465 O O . TYR B 1 43 ? -1.074 8.656 3.344 1 97.94 43 TYR B O 1
ATOM 1473 N N . ALA B 1 44 ? -2.145 7.645 5.074 1 98 44 ALA B N 1
ATOM 1474 C CA . ALA B 1 44 ? -2.711 8.914 5.52 1 98 44 ALA B CA 1
ATOM 1475 C C . ALA B 1 44 ? -1.611 9.898 5.914 1 98 44 ALA B C 1
ATOM 1477 O O . ALA B 1 44 ? -1.575 11.031 5.422 1 98 44 ALA B O 1
ATOM 1478 N N . CYS B 1 45 ? -0.679 9.406 6.699 1 97.69 45 CYS B N 1
ATOM 1479 C CA . CYS B 1 45 ? 0.385 10.266 7.207 1 97.69 45 CYS B CA 1
ATOM 1480 C C . CYS B 1 45 ? 1.394 10.594 6.113 1 97.69 45 CYS B C 1
ATOM 1482 O O . CYS B 1 45 ? 1.823 11.734 5.98 1 97.69 45 CYS B O 1
ATOM 1484 N N . TYR B 1 46 ? 1.763 9.609 5.328 1 97.5 46 TYR B N 1
ATOM 1485 C CA . TYR B 1 46 ? 2.727 9.805 4.254 1 97.5 46 TYR B CA 1
ATOM 1486 C C . TYR B 1 46 ? 2.238 10.859 3.268 1 97.5 46 TYR B C 1
ATOM 1488 O O . TYR B 1 46 ? 2.998 11.742 2.869 1 97.5 46 TYR B O 1
ATOM 1496 N N . ASN B 1 47 ? 1.017 10.727 2.883 1 96.88 47 ASN B N 1
ATOM 1497 C CA . ASN B 1 47 ? 0.508 11.641 1.861 1 96.88 47 ASN B CA 1
ATOM 1498 C C . ASN B 1 47 ? 0.351 13.055 2.402 1 96.88 47 ASN B C 1
ATOM 1500 O O . ASN B 1 47 ? 0.533 14.031 1.668 1 96.88 47 ASN B O 1
ATOM 1504 N N . MET B 1 48 ? -0.01 13.18 3.705 1 95.5 48 MET B N 1
ATOM 1505 C CA . MET B 1 48 ? -0.003 14.508 4.32 1 95.5 48 MET B CA 1
ATOM 1506 C C . MET B 1 48 ? 1.392 15.117 4.273 1 95.5 48 MET B C 1
ATOM 1508 O O . MET B 1 48 ? 1.549 16.281 3.918 1 95.5 48 MET B O 1
ATOM 1512 N N . ALA B 1 49 ? 2.389 14.32 4.605 1 95.19 49 ALA B N 1
ATOM 1513 C CA . ALA B 1 49 ? 3.773 14.781 4.551 1 95.19 49 ALA B CA 1
ATOM 1514 C C . ALA B 1 49 ? 4.176 15.141 3.121 1 95.19 49 ALA B C 1
ATOM 1516 O O . ALA B 1 49 ? 4.824 16.156 2.889 1 95.19 49 ALA B O 1
ATOM 1517 N N . ASN B 1 50 ? 3.77 14.273 2.223 1 94.12 50 ASN B N 1
ATOM 1518 C CA . ASN B 1 50 ? 4.074 14.5 0.812 1 94.12 50 ASN B CA 1
ATOM 1519 C C . ASN B 1 50 ? 3.467 15.805 0.312 1 94.12 50 ASN B C 1
ATOM 1521 O O . ASN B 1 50 ? 4.094 16.531 -0.463 1 94.12 50 ASN B O 1
ATOM 1525 N N . ASP B 1 51 ? 2.273 16.109 0.725 1 93.69 51 ASP B N 1
ATOM 1526 C CA . ASP B 1 51 ? 1.634 17.359 0.365 1 93.69 51 ASP B CA 1
ATOM 1527 C C . ASP B 1 51 ? 2.455 18.562 0.854 1 93.69 51 ASP B C 1
ATOM 1529 O O . ASP B 1 51 ? 2.602 19.547 0.141 1 93.69 51 ASP B O 1
ATOM 1533 N N . ILE B 1 52 ? 2.943 18.453 2.043 1 92.38 52 ILE B N 1
ATOM 1534 C CA . ILE B 1 52 ? 3.748 19.531 2.627 1 92.38 52 ILE B CA 1
ATOM 1535 C C . ILE B 1 52 ? 5.008 19.75 1.792 1 92.38 52 ILE B C 1
ATOM 1537 O O . ILE B 1 52 ? 5.34 20.875 1.437 1 92.38 52 ILE B O 1
ATOM 1541 N N . VAL B 1 53 ? 5.668 18.625 1.457 1 91.38 53 VAL B N 1
ATOM 1542 C CA . VAL B 1 53 ? 6.914 18.672 0.701 1 91.38 53 VAL B CA 1
ATOM 1543 C C . VAL B 1 53 ? 6.652 19.219 -0.698 1 91.38 53 VAL B C 1
ATOM 1545 O O . VAL B 1 53 ? 7.367 20.109 -1.163 1 91.38 53 VAL B O 1
ATOM 1548 N N . LEU B 1 54 ? 5.613 18.75 -1.339 1 88.94 54 LEU B N 1
ATOM 1549 C CA . LEU B 1 54 ? 5.285 19.172 -2.695 1 88.94 54 LEU B CA 1
ATOM 1550 C C . LEU B 1 54 ? 4.91 20.656 -2.725 1 88.94 54 LEU B C 1
ATOM 1552 O O . LEU B 1 54 ? 5.344 21.391 -3.615 1 88.94 54 LEU B O 1
ATOM 1556 N N . ASN B 1 55 ? 4.109 21.031 -1.745 1 87.94 55 ASN B N 1
ATOM 1557 C CA . ASN B 1 55 ? 3.701 22.438 -1.679 1 87.94 55 ASN B CA 1
ATOM 1558 C C . ASN B 1 55 ? 4.902 23.359 -1.503 1 87.94 55 ASN B C 1
ATOM 1560 O O . ASN B 1 55 ? 4.922 24.469 -2.043 1 87.94 55 ASN B O 1
ATOM 1564 N N . HIS B 1 56 ? 5.863 22.875 -0.829 1 85.19 56 HIS B N 1
ATOM 1565 C CA . HIS B 1 56 ? 7.039 23.703 -0.579 1 85.19 56 HIS B CA 1
ATOM 1566 C C . HIS B 1 56 ? 7.969 23.703 -1.788 1 85.19 56 HIS B C 1
ATOM 1568 O O . HIS B 1 56 ? 8.523 24.75 -2.137 1 85.19 56 HIS B O 1
ATOM 1574 N N . PHE B 1 57 ? 8.125 22.594 -2.471 1 80.62 57 PHE B N 1
ATOM 1575 C CA . PHE B 1 57 ? 9.18 22.484 -3.475 1 80.62 57 PHE B CA 1
ATOM 1576 C C . PHE B 1 57 ? 8.602 22.641 -4.879 1 80.62 57 PHE B C 1
ATOM 1578 O O . PHE B 1 57 ? 9.352 22.719 -5.855 1 80.62 57 PHE B O 1
ATOM 1585 N N . ILE B 1 58 ? 7.371 22.719 -5.047 1 71.5 58 ILE B N 1
ATOM 1586 C CA . ILE B 1 58 ? 6.738 22.672 -6.359 1 71.5 58 ILE B CA 1
ATOM 1587 C C . ILE B 1 58 ? 7.328 23.75 -7.262 1 71.5 58 ILE B C 1
ATOM 1589 O O . ILE B 1 58 ? 7.555 23.531 -8.453 1 71.5 58 ILE B O 1
ATOM 1593 N N . TYR B 1 59 ? 7.645 24.797 -6.777 1 70.75 59 TYR B N 1
ATOM 1594 C CA . TYR B 1 59 ? 8.141 25.891 -7.605 1 70.75 59 TYR B CA 1
ATOM 1595 C C . TYR B 1 59 ? 9.625 26.125 -7.367 1 70.75 59 TYR B C 1
ATOM 1597 O O . TYR B 1 59 ? 10.172 27.156 -7.766 1 70.75 59 TYR B O 1
ATOM 1605 N N . ARG B 1 60 ? 10.148 25.125 -6.754 1 71.62 60 ARG B N 1
ATOM 1606 C CA . ARG B 1 60 ? 11.555 25.375 -6.422 1 71.62 60 ARG B CA 1
ATOM 1607 C C . ARG B 1 60 ? 12.477 24.547 -7.305 1 71.62 60 ARG B C 1
ATOM 1609 O O . ARG B 1 60 ? 12.18 23.375 -7.598 1 71.62 60 ARG B O 1
ATOM 1616 N N . GLU B 1 61 ? 13.32 25.047 -7.871 1 67.94 61 GLU B N 1
ATOM 1617 C CA . GLU B 1 61 ? 14.219 24.438 -8.844 1 67.94 61 GLU B CA 1
ATOM 1618 C C . GLU B 1 61 ? 15.281 23.578 -8.148 1 67.94 61 GLU B C 1
ATOM 1620 O O . GLU B 1 61 ? 15.867 22.688 -8.773 1 67.94 61 GLU B O 1
ATOM 1625 N N . ASN B 1 62 ? 15.422 23.797 -6.875 1 65.94 62 ASN B N 1
ATOM 1626 C CA . ASN B 1 62 ? 16.484 23.094 -6.168 1 65.94 62 ASN B CA 1
ATOM 1627 C C . ASN B 1 62 ? 15.93 22.062 -5.191 1 65.94 62 ASN B C 1
ATOM 1629 O O . ASN B 1 62 ? 16.078 22.203 -3.977 1 65.94 62 ASN B O 1
ATOM 1633 N N . ILE B 1 63 ? 15.289 21.109 -5.738 1 64.5 63 ILE B N 1
ATOM 1634 C CA . ILE B 1 63 ? 14.773 20.062 -4.879 1 64.5 63 ILE B CA 1
ATOM 1635 C C . ILE B 1 63 ? 15.914 19.141 -4.438 1 64.5 63 ILE B C 1
ATOM 1637 O O . ILE B 1 63 ? 16.656 18.625 -5.273 1 64.5 63 ILE B O 1
ATOM 1641 N N . PRO B 1 64 ? 16.188 19.094 -3.178 1 70.25 64 PRO B N 1
ATOM 1642 C CA . PRO B 1 64 ? 17.25 18.203 -2.713 1 70.25 64 PRO B CA 1
ATOM 1643 C C . PRO B 1 64 ? 17.078 16.766 -3.221 1 70.25 64 PRO B C 1
ATOM 1645 O O . PRO B 1 64 ? 15.953 16.281 -3.348 1 70.25 64 PRO B O 1
ATOM 1648 N N . GLN B 1 65 ? 18.156 16.234 -3.652 1 68.44 65 GLN B N 1
ATOM 1649 C CA . GLN B 1 65 ? 18.172 14.844 -4.098 1 68.44 65 GLN B CA 1
ATOM 1650 C C . GLN B 1 65 ? 18.453 13.891 -2.936 1 68.44 65 GLN B C 1
ATOM 1652 O O . GLN B 1 65 ? 19.406 14.07 -2.193 1 68.44 65 GLN B O 1
ATOM 1657 N N . PHE B 1 66 ? 17.531 13.195 -2.572 1 70.38 66 PHE B N 1
ATOM 1658 C CA . PHE B 1 66 ? 17.734 12.18 -1.545 1 70.38 66 PHE B CA 1
ATOM 1659 C C . PHE B 1 66 ? 17.875 10.797 -2.17 1 70.38 66 PHE B C 1
ATOM 1661 O O . PHE B 1 66 ? 17.312 10.531 -3.238 1 70.38 66 PHE B O 1
ATOM 1668 N N . ASN B 1 67 ? 18.734 9.953 -1.538 1 65.44 67 ASN B N 1
ATOM 1669 C CA . ASN B 1 67 ? 18.844 8.562 -1.959 1 65.44 67 ASN B CA 1
ATOM 1670 C C . ASN B 1 67 ? 17.672 7.727 -1.457 1 65.44 67 ASN B C 1
ATOM 1672 O O . ASN B 1 67 ? 17.031 8.078 -0.465 1 65.44 67 ASN B O 1
ATOM 1676 N N . GLY B 1 68 ? 17.359 6.785 -2.26 1 69.12 68 GLY B N 1
ATOM 1677 C CA . GLY B 1 68 ? 16.359 5.844 -1.797 1 69.12 68 GLY B CA 1
ATOM 1678 C C . GLY B 1 68 ? 15.109 5.836 -2.654 1 69.12 68 GLY B C 1
ATOM 1679 O O . GLY B 1 68 ? 15.047 6.527 -3.676 1 69.12 68 GLY B O 1
ATOM 1680 N N . GLY B 1 69 ? 14.211 5.078 -2.225 1 77.31 69 GLY B N 1
ATOM 1681 C CA . GLY B 1 69 ? 12.938 5 -2.914 1 77.31 69 GLY B CA 1
ATOM 1682 C C . GLY B 1 69 ? 12.086 6.242 -2.74 1 77.31 69 GLY B C 1
ATOM 1683 O O . GLY B 1 69 ? 12.461 7.164 -2.018 1 77.31 69 GLY B O 1
ATOM 1684 N N . SER B 1 70 ? 11.016 6.344 -3.357 1 82.44 70 SER B N 1
ATOM 1685 C CA . SER B 1 70 ? 10.148 7.512 -3.391 1 82.44 70 SER B CA 1
ATOM 1686 C C . SER B 1 70 ? 9.711 7.914 -1.987 1 82.44 70 SER B C 1
ATOM 1688 O O . SER B 1 70 ? 9.734 9.102 -1.639 1 82.44 70 SER B O 1
ATOM 1690 N N . HIS B 1 71 ? 9.383 6.918 -1.112 1 88.88 71 HIS B N 1
ATOM 1691 C CA . HIS B 1 71 ? 8.93 7.223 0.242 1 88.88 71 HIS B CA 1
ATOM 1692 C C . HIS B 1 71 ? 10.055 7.832 1.071 1 88.88 71 HIS B C 1
ATOM 1694 O O . HIS B 1 71 ? 9.852 8.828 1.769 1 88.88 71 HIS B O 1
ATOM 1700 N N . GLU B 1 72 ? 11.211 7.309 0.896 1 85.5 72 GLU B N 1
ATOM 1701 C CA . GLU B 1 72 ? 12.352 7.801 1.654 1 85.5 72 GLU B CA 1
ATOM 1702 C C . GLU B 1 72 ? 12.719 9.227 1.244 1 85.5 72 GLU B C 1
ATOM 1704 O O . GLU B 1 72 ? 13.031 10.062 2.096 1 85.5 72 GLU B O 1
ATOM 1709 N N . ARG B 1 73 ? 12.664 9.492 0.017 1 85.31 73 ARG B N 1
ATOM 1710 C CA . ARG B 1 73 ? 12.984 10.828 -0.482 1 85.31 73 ARG B CA 1
ATOM 1711 C C . ARG B 1 73 ? 12 11.867 0.055 1 85.31 73 ARG B C 1
ATOM 1713 O O . ARG B 1 73 ? 12.406 12.938 0.499 1 85.31 73 ARG B O 1
ATOM 1720 N N . THR B 1 74 ? 10.758 11.531 0.04 1 87.5 74 THR B N 1
ATOM 1721 C CA . THR B 1 74 ? 9.719 12.43 0.533 1 87.5 74 THR B CA 1
ATOM 1722 C C . THR B 1 74 ? 9.898 12.695 2.025 1 87.5 74 THR B C 1
ATOM 1724 O O . THR B 1 74 ? 9.891 13.844 2.463 1 87.5 74 THR B O 1
ATOM 1727 N N . ILE B 1 75 ? 10.125 11.648 2.758 1 90.31 75 ILE B N 1
ATOM 1728 C CA . ILE B 1 75 ? 10.227 11.742 4.211 1 90.31 75 ILE B CA 1
ATOM 1729 C C . ILE B 1 75 ? 11.438 12.602 4.59 1 90.31 75 ILE B C 1
ATOM 1731 O O . ILE B 1 75 ? 11.328 13.5 5.43 1 90.31 75 ILE B O 1
ATOM 1735 N N . ASN B 1 76 ? 12.508 12.383 3.863 1 86.12 76 ASN B N 1
ATOM 1736 C CA . ASN B 1 76 ? 13.727 13.125 4.184 1 86.12 76 ASN B CA 1
ATOM 1737 C C . ASN B 1 76 ? 13.625 14.578 3.744 1 86.12 76 ASN B C 1
ATOM 1739 O O . ASN B 1 76 ? 14.211 15.461 4.371 1 86.12 76 ASN B O 1
ATOM 1743 N N . ALA B 1 77 ? 12.836 14.828 2.768 1 89.12 77 ALA B N 1
ATOM 1744 C CA . ALA B 1 77 ? 12.672 16.188 2.246 1 89.12 77 ALA B CA 1
ATOM 1745 C C . ALA B 1 77 ? 11.961 17.078 3.262 1 89.12 77 ALA B C 1
ATOM 1747 O O . ALA B 1 77 ? 12.055 18.312 3.184 1 89.12 77 ALA B O 1
ATOM 1748 N N . LEU B 1 78 ? 11.32 16.5 4.238 1 89.12 78 LEU B N 1
ATOM 1749 C CA . LEU B 1 78 ? 10.648 17.266 5.277 1 89.12 78 LEU B CA 1
ATOM 1750 C C . LEU B 1 78 ? 11.648 18.125 6.051 1 89.12 78 LEU B C 1
ATOM 1752 O O . LEU B 1 78 ? 11.32 19.234 6.484 1 89.12 78 LEU B O 1
ATOM 1756 N N . SER B 1 79 ? 12.852 17.547 6.215 1 87.12 79 SER B N 1
ATOM 1757 C CA . SER B 1 79 ? 13.875 18.266 6.977 1 87.12 79 SER B CA 1
ATOM 1758 C C . SER B 1 79 ? 14.328 19.531 6.246 1 87.12 79 SER B C 1
ATOM 1760 O O . SER B 1 79 ? 14.93 20.422 6.848 1 87.12 79 SER B O 1
ATOM 1762 N N . SER B 1 80 ? 14.016 19.547 4.996 1 86.19 80 SER B N 1
ATOM 1763 C CA . SER B 1 80 ? 14.43 20.703 4.195 1 86.19 80 SER B CA 1
ATOM 1764 C C . SER B 1 80 ? 13.297 21.703 4.043 1 86.19 80 SER B C 1
ATOM 1766 O O . SER B 1 80 ? 13.453 22.734 3.371 1 86.19 80 SER B O 1
ATOM 1768 N N . CYS B 1 81 ? 12.133 21.391 4.582 1 86.06 81 CYS B N 1
ATOM 1769 C CA . CYS B 1 81 ? 11 22.312 4.539 1 86.06 81 CYS B CA 1
ATOM 1770 C C . CYS B 1 81 ? 11.07 23.312 5.688 1 86.06 81 CYS B C 1
ATOM 1772 O O . CYS B 1 81 ? 11.734 23.062 6.695 1 86.06 81 CYS B O 1
ATOM 1774 N N . PRO B 1 82 ? 10.516 24.5 5.422 1 84.62 82 PRO B N 1
ATOM 1775 C CA . PRO B 1 82 ? 10.422 25.438 6.547 1 84.62 82 PRO B CA 1
ATOM 1776 C C . PRO B 1 82 ? 9.742 24.828 7.77 1 84.62 82 PRO B C 1
ATOM 1778 O O . PRO B 1 82 ? 8.758 24.094 7.633 1 84.62 82 PRO B O 1
ATOM 1781 N N . THR B 1 83 ? 10.164 25 8.945 1 81.75 83 THR B N 1
ATOM 1782 C CA . THR B 1 83 ? 9.734 24.312 10.164 1 81.75 83 THR B CA 1
ATOM 1783 C C . THR B 1 83 ? 8.406 24.891 10.664 1 81.75 83 THR B C 1
ATOM 1785 O O . THR B 1 83 ? 7.688 24.234 11.414 1 81.75 83 THR B O 1
ATOM 1788 N N . HIS B 1 84 ? 8.016 26.031 10.242 1 83.5 84 HIS B N 1
ATOM 1789 C CA . HIS B 1 84 ? 6.785 26.703 10.648 1 83.5 84 HIS B CA 1
ATOM 1790 C C . HIS B 1 84 ? 6.578 26.594 12.156 1 83.5 84 HIS B C 1
ATOM 1792 O O . HIS B 1 84 ? 5.492 26.234 12.617 1 83.5 84 HIS B O 1
ATOM 1798 N N . GLY B 1 85 ? 7.668 26.781 12.922 1 87.94 85 GLY B N 1
ATOM 1799 C CA . GLY B 1 85 ? 7.594 26.828 14.375 1 87.94 85 GLY B CA 1
ATOM 1800 C C . GLY B 1 85 ? 8.062 25.547 15.031 1 87.94 85 GLY B C 1
ATOM 1801 O O . GLY B 1 85 ? 8.258 25.5 16.25 1 87.94 85 GLY B O 1
ATOM 1802 N N . TYR B 1 86 ? 8.156 24.531 14.242 1 91.5 86 TYR B N 1
ATOM 1803 C CA . TYR B 1 86 ? 8.688 23.297 14.789 1 91.5 86 TYR B CA 1
ATOM 1804 C C . TYR B 1 86 ? 10.195 23.391 14.984 1 91.5 86 TYR B C 1
ATOM 1806 O O . TYR B 1 86 ? 10.898 23.984 14.164 1 91.5 86 TYR B O 1
ATOM 1814 N N . SER B 1 87 ? 10.617 22.906 16.125 1 92.69 87 SER B N 1
ATOM 1815 C CA . SER B 1 87 ? 12.062 22.781 16.328 1 92.69 87 SER B CA 1
ATOM 1816 C C . SER B 1 87 ? 12.648 21.703 15.422 1 92.69 87 SER B C 1
ATOM 1818 O O . SER B 1 87 ? 11.906 20.875 14.875 1 92.69 87 SER B O 1
ATOM 1820 N N . GLU B 1 88 ? 13.938 21.719 15.305 1 91.25 88 GLU B N 1
ATOM 1821 C CA . GLU B 1 88 ? 14.625 20.672 14.555 1 91.25 88 GLU B CA 1
ATOM 1822 C C . GLU B 1 88 ? 14.352 19.297 15.156 1 91.25 88 GLU B C 1
ATOM 1824 O O . GLU B 1 88 ? 14.211 18.312 14.422 1 91.25 88 GLU B O 1
ATOM 1829 N N . GLU B 1 89 ? 14.266 19.281 16.422 1 94 89 GLU B N 1
ATOM 1830 C CA . GLU B 1 89 ? 13.992 18.047 17.141 1 94 89 GLU B CA 1
ATOM 1831 C C . GLU B 1 89 ? 12.594 17.516 16.828 1 94 89 GLU B C 1
ATOM 1833 O O . GLU B 1 89 ? 12.383 16.312 16.688 1 94 89 GLU B O 1
ATOM 1838 N N . GLU B 1 90 ? 11.664 18.422 16.703 1 94.06 90 GLU B N 1
ATOM 1839 C CA . GLU B 1 90 ? 10.289 18.047 16.391 1 94.06 90 GLU B CA 1
ATOM 1840 C C . GLU B 1 90 ? 10.18 17.5 14.969 1 94.06 90 GLU B C 1
ATOM 1842 O O . GLU B 1 90 ? 9.477 16.516 14.727 1 94.06 90 GLU B O 1
ATOM 1847 N N . ILE B 1 91 ? 10.891 18.078 14.117 1 94.31 91 ILE B N 1
ATOM 1848 C CA . ILE B 1 91 ? 10.891 17.625 12.734 1 94.31 91 ILE B CA 1
ATOM 1849 C C . ILE B 1 91 ? 11.539 16.234 12.648 1 94.31 91 ILE B C 1
ATOM 1851 O O . ILE B 1 91 ? 11.023 15.352 11.969 1 94.31 91 ILE B O 1
ATOM 1855 N N . ALA B 1 92 ? 12.633 16.141 13.352 1 94.75 92 ALA B N 1
ATOM 1856 C CA . ALA B 1 92 ? 13.312 14.852 13.391 1 94.75 92 ALA B CA 1
ATOM 1857 C C . ALA B 1 92 ? 12.383 13.766 13.93 1 94.75 92 ALA B C 1
ATOM 1859 O O . ALA B 1 92 ? 12.398 12.625 13.453 1 94.75 92 ALA B O 1
ATOM 1860 N N . LYS B 1 93 ? 11.609 14.094 14.891 1 96.12 93 LYS B N 1
ATOM 1861 C CA . LYS B 1 93 ? 10.656 13.148 15.469 1 96.12 93 LYS B CA 1
ATOM 1862 C C . LYS B 1 93 ? 9.586 12.75 14.453 1 96.12 93 LYS B C 1
ATOM 1864 O O . LYS B 1 93 ? 9.219 11.578 14.359 1 96.12 93 LYS B O 1
ATOM 1869 N N . ILE B 1 94 ? 9.094 13.711 13.734 1 96.75 94 ILE B N 1
ATOM 1870 C CA . ILE B 1 94 ? 8.109 13.438 12.688 1 96.75 94 ILE B CA 1
ATOM 1871 C C . ILE B 1 94 ? 8.695 12.461 11.672 1 96.75 94 ILE B C 1
ATOM 1873 O O . ILE B 1 94 ? 8.055 11.469 11.312 1 96.75 94 ILE B O 1
ATOM 1877 N N . ILE B 1 95 ? 9.914 12.727 11.297 1 96.56 95 ILE B N 1
ATOM 1878 C CA . ILE B 1 95 ? 10.594 11.898 10.305 1 96.56 95 ILE B CA 1
ATOM 1879 C C . ILE B 1 95 ? 10.766 10.484 10.852 1 96.56 95 ILE B C 1
ATOM 1881 O O . ILE B 1 95 ? 10.43 9.508 10.18 1 96.56 95 ILE B O 1
ATOM 1885 N N . ASP B 1 96 ? 11.172 10.391 12.055 1 97.38 96 ASP B N 1
ATOM 1886 C CA . ASP B 1 96 ? 11.383 9.094 12.688 1 97.38 96 ASP B CA 1
ATOM 1887 C C . ASP B 1 96 ? 10.07 8.312 12.789 1 97.38 96 ASP B C 1
ATOM 1889 O O . ASP B 1 96 ? 10.039 7.102 12.555 1 97.38 96 ASP B O 1
ATOM 1893 N N . GLU B 1 97 ? 9.039 8.984 13.164 1 98.19 97 GLU B N 1
ATOM 1894 C CA . GLU B 1 97 ? 7.738 8.336 13.305 1 98.19 97 GLU B CA 1
ATOM 1895 C C . GLU B 1 97 ? 7.207 7.863 11.961 1 98.19 97 GLU B C 1
ATOM 1897 O O . GLU B 1 97 ? 6.59 6.797 11.867 1 98.19 97 GLU B O 1
ATOM 1902 N N . LEU B 1 98 ? 7.434 8.625 10.93 1 98.12 98 LEU B N 1
ATOM 1903 C CA . LEU B 1 98 ? 7.035 8.203 9.586 1 98.12 98 LEU B CA 1
ATOM 1904 C C . LEU B 1 98 ? 7.809 6.965 9.156 1 98.12 98 LEU B C 1
ATOM 1906 O O . LEU B 1 98 ? 7.234 6.039 8.578 1 98.12 98 LEU B O 1
ATOM 1910 N N . ILE B 1 99 ? 9.086 6.977 9.477 1 97.06 99 ILE B N 1
ATOM 1911 C CA . ILE B 1 99 ? 9.93 5.84 9.133 1 97.06 99 ILE B CA 1
ATOM 1912 C C . ILE B 1 99 ? 9.461 4.598 9.883 1 97.06 99 ILE B C 1
ATOM 1914 O O . ILE B 1 99 ? 9.398 3.506 9.312 1 97.06 99 ILE B O 1
ATOM 1918 N N . ASP B 1 100 ? 9.109 4.777 11.117 1 98.06 100 ASP B N 1
ATOM 1919 C CA . ASP B 1 100 ? 8.617 3.662 11.922 1 98.06 100 ASP B CA 1
ATOM 1920 C C . ASP B 1 100 ? 7.301 3.121 11.359 1 98.06 100 ASP B C 1
ATOM 1922 O O . ASP B 1 100 ? 7.137 1.909 11.211 1 98.06 100 ASP B O 1
ATOM 1926 N N . LEU B 1 101 ? 6.352 3.984 11.109 1 98.38 101 LEU B N 1
ATOM 1927 C CA . LEU B 1 101 ? 5.059 3.564 10.578 1 98.38 101 LEU B CA 1
ATOM 1928 C C . LEU B 1 101 ? 5.223 2.895 9.219 1 98.38 101 LEU B C 1
ATOM 1930 O O . LEU B 1 101 ? 4.52 1.928 8.914 1 98.38 101 LEU B O 1
ATOM 1934 N N . LYS B 1 102 ? 6.129 3.387 8.398 1 97.38 102 LYS B N 1
ATOM 1935 C CA . LYS B 1 102 ? 6.465 2.73 7.141 1 97.38 102 LYS B CA 1
ATOM 1936 C C . LYS B 1 102 ? 6.953 1.303 7.379 1 97.38 102 LYS B C 1
ATOM 1938 O O . LYS B 1 102 ? 6.648 0.399 6.598 1 97.38 102 LYS B O 1
ATOM 1943 N N . GLY B 1 103 ? 7.777 1.148 8.43 1 97.44 103 GLY B N 1
ATOM 1944 C CA . GLY B 1 103 ? 8.234 -0.186 8.781 1 97.44 103 GLY B CA 1
ATOM 1945 C C . GLY B 1 103 ? 7.098 -1.149 9.062 1 97.44 103 GLY B C 1
ATOM 1946 O O . GLY B 1 103 ? 7.129 -2.301 8.625 1 97.44 103 GLY B O 1
ATOM 1947 N N . TYR B 1 104 ? 6.082 -0.713 9.773 1 98.12 104 TYR B N 1
ATOM 1948 C CA . TYR B 1 104 ? 4.926 -1.551 10.062 1 98.12 104 TYR B CA 1
ATOM 1949 C C . TYR B 1 104 ? 4.125 -1.834 8.797 1 98.12 104 TYR B C 1
ATOM 1951 O O . TYR B 1 104 ? 3.598 -2.936 8.625 1 98.12 104 TYR B O 1
ATOM 1959 N N . ARG B 1 105 ? 4.02 -0.811 7.93 1 97.69 105 ARG B N 1
ATOM 1960 C CA . ARG B 1 105 ? 3.383 -1.04 6.637 1 97.69 105 ARG B CA 1
ATOM 1961 C C . ARG B 1 105 ? 4.152 -2.074 5.824 1 97.69 105 ARG B C 1
ATOM 1963 O O . ARG B 1 105 ? 3.555 -2.902 5.137 1 97.69 105 ARG B O 1
ATOM 1970 N N . HIS B 1 106 ? 5.469 -2.045 5.895 1 96.31 106 HIS B N 1
ATOM 1971 C CA . HIS B 1 106 ? 6.289 -3.027 5.199 1 96.31 106 HIS B CA 1
ATOM 1972 C C . HIS B 1 106 ? 6.027 -4.438 5.723 1 96.31 106 HIS B C 1
ATOM 1974 O O . HIS B 1 106 ? 5.855 -5.371 4.941 1 96.31 106 HIS B O 1
ATOM 1980 N N . HIS B 1 107 ? 6.023 -4.547 7.031 1 97.31 107 HIS B N 1
ATOM 1981 C CA . HIS B 1 107 ? 5.652 -5.84 7.605 1 97.31 107 HIS B CA 1
ATOM 1982 C C . HIS B 1 107 ? 4.285 -6.289 7.098 1 97.31 107 HIS B C 1
ATOM 1984 O O . HIS B 1 107 ? 4.129 -7.43 6.652 1 97.31 107 HIS B O 1
ATOM 1990 N N . ALA B 1 108 ? 3.283 -5.445 7.109 1 97.81 108 ALA B N 1
ATOM 1991 C CA . ALA B 1 108 ? 1.892 -5.746 6.781 1 97.81 108 ALA B CA 1
ATOM 1992 C C . ALA B 1 108 ? 1.755 -6.184 5.328 1 97.81 108 ALA B C 1
ATOM 1994 O O . ALA B 1 108 ? 1.013 -7.121 5.02 1 97.81 108 ALA B O 1
ATOM 1995 N N . ASP B 1 109 ? 2.516 -5.562 4.445 1 96.56 109 ASP B N 1
ATOM 1996 C CA . ASP B 1 109 ? 2.291 -5.781 3.021 1 96.56 109 ASP B CA 1
ATOM 1997 C C . ASP B 1 109 ? 3.188 -6.895 2.486 1 96.56 109 ASP B C 1
ATOM 1999 O O . ASP B 1 109 ? 2.871 -7.52 1.472 1 96.56 109 ASP B O 1
ATOM 2003 N N . TYR B 1 110 ? 4.324 -7.223 3.264 1 95.06 110 TYR B N 1
ATOM 2004 C CA . 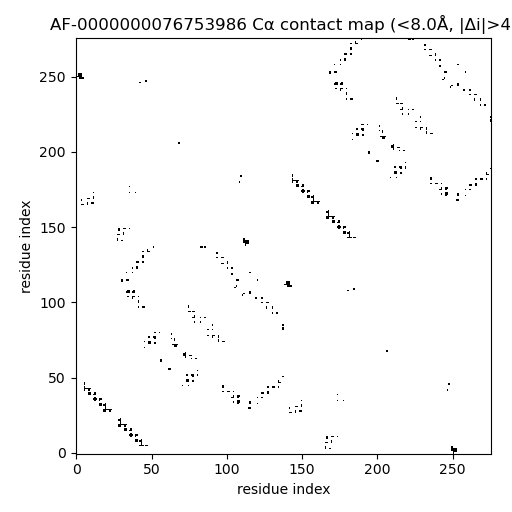TYR B 1 110 ? 5.289 -8.023 2.523 1 95.06 110 TYR B CA 1
ATOM 2005 C C . TYR B 1 110 ? 5.75 -9.219 3.346 1 95.06 110 TYR B C 1
ATOM 2007 O O . TYR B 1 110 ? 6.328 -10.172 2.805 1 95.06 110 TYR B O 1
ATOM 2015 N N . ILE B 1 111 ? 5.586 -9.117 4.633 1 95.25 111 ILE B N 1
ATOM 2016 C CA . ILE B 1 111 ? 6.129 -10.18 5.473 1 95.25 111 ILE B CA 1
ATOM 2017 C C . ILE B 1 111 ? 5.012 -11.141 5.879 1 95.25 111 ILE B C 1
ATOM 2019 O O . ILE B 1 111 ? 4.199 -10.82 6.754 1 95.25 111 ILE B O 1
ATOM 2023 N N . LYS B 1 112 ? 5.016 -12.398 5.371 1 94.94 112 LYS B N 1
ATOM 2024 C CA . LYS B 1 112 ? 3.881 -13.289 5.594 1 94.94 112 LYS B CA 1
ATOM 2025 C C . LYS B 1 112 ? 4.188 -14.305 6.688 1 94.94 112 LYS B C 1
ATOM 2027 O O . LYS B 1 112 ? 3.303 -15.047 7.121 1 94.94 112 LYS B O 1
ATOM 2032 N N . ARG B 1 113 ? 5.371 -14.406 7.281 1 94.56 113 ARG B N 1
ATOM 2033 C CA . ARG B 1 113 ? 5.77 -15.461 8.203 1 94.56 113 ARG B CA 1
ATOM 2034 C C . ARG B 1 113 ? 5.355 -15.125 9.633 1 94.56 113 ARG B C 1
ATOM 2036 O O . ARG B 1 113 ? 5.5 -15.953 10.539 1 94.56 113 ARG B O 1
ATOM 2043 N N . SER B 1 114 ? 4.848 -13.875 9.914 1 95.19 114 SER B N 1
ATOM 2044 C CA . SER B 1 114 ? 4.355 -13.484 11.234 1 95.19 114 SER B CA 1
ATOM 2045 C C . SER B 1 114 ? 3.096 -12.633 11.117 1 95.19 114 SER B C 1
ATOM 2047 O O . SER B 1 114 ? 3 -11.766 10.25 1 95.19 114 SER B O 1
ATOM 2049 N N . PRO B 1 115 ? 2.131 -12.891 12.008 1 95.88 115 PRO B N 1
ATOM 2050 C CA . PRO B 1 115 ? 0.95 -12.023 12.031 1 95.88 115 PRO B CA 1
ATOM 2051 C C . PRO B 1 115 ? 1.246 -10.633 12.602 1 95.88 115 PRO B C 1
ATOM 2053 O O . PRO B 1 115 ? 2.291 -10.43 13.227 1 95.88 115 PRO B O 1
ATOM 2056 N N . ILE B 1 116 ? 0.4 -9.734 12.219 1 97.31 116 ILE B N 1
ATOM 2057 C CA . ILE B 1 116 ? 0.479 -8.453 12.906 1 97.31 116 ILE B CA 1
ATOM 2058 C C . ILE B 1 116 ? 0.158 -8.641 14.391 1 97.31 116 ILE B C 1
ATOM 2060 O O . ILE B 1 116 ? -0.892 -9.18 14.742 1 97.31 116 ILE B O 1
ATOM 2064 N N . SER B 1 117 ? 1.051 -8.258 15.234 1 97.38 117 SER B N 1
ATOM 2065 C CA . SER B 1 117 ? 0.84 -8.422 16.672 1 97.38 117 SER B CA 1
ATOM 2066 C C . SER B 1 117 ? -0.02 -7.293 17.234 1 97.38 117 SER B C 1
ATOM 2068 O O . SER B 1 117 ? -0.108 -6.215 16.641 1 97.38 117 SER B O 1
ATOM 2070 N N . GLU B 1 118 ? -0.588 -7.594 18.391 1 97.19 118 GLU B N 1
ATOM 2071 C CA . GLU B 1 118 ? -1.37 -6.57 19.078 1 97.19 118 GLU B CA 1
ATOM 2072 C C . GLU B 1 118 ? -0.516 -5.348 19.406 1 97.19 118 GLU B C 1
ATOM 2074 O O . GLU B 1 118 ? -0.998 -4.215 19.344 1 97.19 118 GLU B O 1
ATOM 2079 N N . ASP B 1 119 ? 0.711 -5.59 19.703 1 98 119 ASP B N 1
ATOM 2080 C CA . ASP B 1 119 ? 1.624 -4.488 20 1 98 119 ASP B CA 1
ATOM 2081 C C . ASP B 1 119 ? 1.868 -3.627 18.766 1 98 119 ASP B C 1
ATOM 2083 O O . ASP B 1 119 ? 1.902 -2.398 18.859 1 98 119 ASP B O 1
ATOM 2087 N N . GLU B 1 120 ? 2.064 -4.234 17.609 1 98.25 120 GLU B N 1
ATOM 2088 C CA . GLU B 1 120 ? 2.262 -3.494 16.375 1 98.25 120 GLU B CA 1
ATOM 2089 C C . GLU B 1 120 ? 1.052 -2.623 16.047 1 98.25 120 GLU B C 1
ATOM 2091 O O . GLU B 1 120 ? 1.202 -1.483 15.602 1 98.25 120 GLU B O 1
ATOM 2096 N N . ILE B 1 121 ? -0.11 -3.211 16.328 1 98.5 121 ILE B N 1
ATOM 2097 C CA . ILE B 1 121 ? -1.337 -2.461 16.078 1 98.5 121 ILE B CA 1
ATOM 2098 C C . ILE B 1 121 ? -1.389 -1.239 16.984 1 98.5 121 ILE B C 1
ATOM 2100 O O . ILE B 1 121 ? -1.661 -0.126 16.531 1 98.5 121 ILE B O 1
ATOM 2104 N N . LYS B 1 122 ? -1.127 -1.472 18.219 1 98.44 122 LYS B N 1
ATOM 2105 C CA . LYS B 1 122 ? -1.156 -0.395 19.203 1 98.44 122 LYS B CA 1
ATOM 2106 C C . LYS B 1 122 ? -0.165 0.708 18.844 1 98.44 122 LYS B C 1
ATOM 2108 O O . LYS B 1 122 ? -0.515 1.89 18.844 1 98.44 122 LYS B O 1
ATOM 2113 N N . ILE B 1 123 ? 1.024 0.343 18.5 1 98.75 123 ILE B N 1
ATOM 2114 C CA . ILE B 1 123 ? 2.072 1.309 18.188 1 98.75 123 ILE B CA 1
ATOM 2115 C C . ILE B 1 123 ? 1.724 2.049 16.891 1 98.75 123 ILE B C 1
ATOM 2117 O O . ILE B 1 123 ? 1.895 3.268 16.812 1 98.75 123 ILE B O 1
ATOM 2121 N N . ALA B 1 124 ? 1.229 1.343 15.852 1 98.69 124 ALA B N 1
ATOM 2122 C CA . ALA B 1 124 ? 0.847 1.975 14.594 1 98.69 124 ALA B CA 1
ATOM 2123 C C . ALA B 1 124 ? -0.234 3.029 14.812 1 98.69 124 ALA B C 1
ATOM 2125 O O . ALA B 1 124 ? -0.173 4.117 14.234 1 98.69 124 ALA B O 1
ATOM 2126 N N . LYS B 1 125 ? -1.198 2.697 15.688 1 98.69 125 LYS B N 1
ATOM 2127 C CA . LYS B 1 125 ? -2.266 3.643 16 1 98.69 125 LYS B CA 1
ATOM 2128 C C . LYS B 1 125 ? -1.716 4.871 16.719 1 98.69 125 LYS B C 1
ATOM 2130 O O . LYS B 1 125 ? -2.119 6 16.438 1 98.69 125 LYS B O 1
ATOM 2135 N N . GLU B 1 126 ? -0.815 4.648 17.625 1 98.75 126 GLU B N 1
ATOM 2136 C CA . GLU B 1 126 ? -0.205 5.75 18.359 1 98.75 126 GLU B CA 1
ATOM 2137 C C . GLU B 1 126 ? 0.619 6.641 17.438 1 98.75 126 GLU B C 1
ATOM 2139 O O . GLU B 1 126 ? 0.575 7.871 17.547 1 98.75 126 GLU B O 1
ATOM 2144 N N . LEU B 1 127 ? 1.404 6.02 16.547 1 98.75 127 LEU B N 1
ATOM 2145 C CA . LEU B 1 127 ? 2.191 6.77 15.578 1 98.75 127 LEU B CA 1
ATOM 2146 C C . LEU B 1 127 ? 1.29 7.613 14.688 1 98.75 127 LEU B C 1
ATOM 2148 O O . LEU B 1 127 ? 1.576 8.781 14.438 1 98.75 127 LEU B O 1
ATOM 2152 N N . TYR B 1 128 ? 0.185 7.039 14.219 1 98.62 128 TYR B N 1
ATOM 2153 C CA . TYR B 1 128 ? -0.748 7.77 13.367 1 98.62 128 TYR B CA 1
ATOM 2154 C C . TYR B 1 128 ? -1.294 9 14.086 1 98.62 128 TYR B C 1
ATOM 2156 O O . TYR B 1 128 ? -1.325 10.094 13.523 1 98.62 128 TYR B O 1
ATOM 2164 N N . GLU B 1 129 ? -1.734 8.781 15.352 1 98.06 129 GLU B N 1
ATOM 2165 C CA . GLU B 1 129 ? -2.32 9.883 16.109 1 98.06 129 GLU B CA 1
ATOM 2166 C C . GLU B 1 129 ? -1.312 11.008 16.312 1 98.06 129 GLU B C 1
ATOM 2168 O O . GLU B 1 129 ? -1.647 12.188 16.156 1 98.06 129 GLU B O 1
ATOM 2173 N N . SER B 1 130 ? -0.129 10.633 16.672 1 98 130 SER B N 1
ATOM 2174 C CA . SER B 1 130 ? 0.934 11.609 16.875 1 98 130 SER B CA 1
ATOM 2175 C C . SER B 1 130 ? 1.234 12.367 15.578 1 98 130 SER B C 1
ATOM 2177 O O . SER B 1 130 ? 1.284 13.602 15.57 1 98 130 SER B O 1
ATOM 2179 N N . LEU B 1 131 ? 1.353 11.68 14.469 1 98.06 131 LEU B N 1
ATOM 2180 C CA . LEU B 1 131 ? 1.719 12.242 13.18 1 98.06 131 LEU B CA 1
ATOM 2181 C C . LEU B 1 131 ? 0.599 13.125 12.633 1 98.06 131 LEU B C 1
ATOM 2183 O O . LEU B 1 131 ? 0.857 14.203 12.094 1 98.06 131 LEU B O 1
ATOM 2187 N N . ARG B 1 132 ? -0.611 12.523 12.789 1 96.69 132 ARG B N 1
ATOM 2188 C CA . ARG B 1 132 ? -1.747 13.281 12.273 1 96.69 132 ARG B CA 1
ATOM 2189 C C . ARG B 1 132 ? -1.79 14.688 12.867 1 96.69 132 ARG B C 1
ATOM 2191 O O . ARG B 1 132 ? -1.993 15.664 12.148 1 96.69 132 ARG B O 1
ATOM 2198 N N . LEU B 1 133 ? -1.572 14.766 14.133 1 94.75 133 LEU B N 1
ATOM 2199 C CA . LEU B 1 133 ? -1.608 16.047 14.82 1 94.75 133 LEU B CA 1
ATOM 2200 C C . LEU B 1 133 ? -0.454 16.938 14.367 1 94.75 133 LEU B C 1
ATOM 2202 O O . LEU B 1 133 ? -0.653 18.125 14.07 1 94.75 133 LEU B O 1
ATOM 2206 N N . LYS B 1 134 ? 0.691 16.453 14.258 1 95 134 LYS B N 1
ATOM 2207 C CA . LYS B 1 134 ? 1.89 17.219 13.93 1 95 134 LYS B CA 1
ATOM 2208 C C . LYS B 1 134 ? 1.871 17.656 12.469 1 95 134 LYS B C 1
ATOM 2210 O O . LYS B 1 134 ? 2.232 18.797 12.156 1 95 134 LYS B O 1
ATOM 2215 N N . LEU B 1 135 ? 1.409 16.797 11.602 1 94.62 135 LEU B N 1
ATOM 2216 C CA . LEU B 1 135 ? 1.408 17.094 10.172 1 94.62 135 LEU B CA 1
ATOM 2217 C C . LEU B 1 135 ? 0.286 18.078 9.828 1 94.62 135 LEU B C 1
ATOM 2219 O O . LEU B 1 135 ? 0.446 18.922 8.953 1 94.62 135 LEU B O 1
ATOM 2223 N N . PHE B 1 136 ? -0.808 17.906 10.547 1 89.62 136 PHE B N 1
ATOM 2224 C CA . PHE B 1 136 ? -1.933 18.812 10.312 1 89.62 136 PHE B CA 1
ATOM 2225 C C . PHE B 1 136 ? -1.563 20.25 10.68 1 89.62 136 PHE B C 1
ATOM 2227 O O . PHE B 1 136 ? -1.989 21.188 10.016 1 89.62 136 PHE B O 1
ATOM 2234 N N . ASN B 1 137 ? -0.741 20.391 11.625 1 87.38 137 ASN B N 1
ATOM 2235 C CA . ASN B 1 137 ? -0.367 21.703 12.125 1 87.38 137 ASN B CA 1
ATOM 2236 C C . ASN B 1 137 ? 0.931 22.203 11.492 1 87.38 137 ASN B C 1
ATOM 2238 O O . ASN B 1 137 ? 1.439 23.266 11.859 1 87.38 137 ASN B O 1
ATOM 2242 N N . PHE B 1 138 ? 1.459 21.438 10.57 1 87.12 138 PHE B N 1
ATOM 2243 C CA . PHE B 1 138 ? 2.756 21.766 10 1 87.12 138 PHE B CA 1
ATOM 2244 C C . PHE B 1 138 ? 2.66 23.031 9.141 1 87.12 138 PHE B C 1
ATOM 2246 O O . PHE B 1 138 ? 1.798 23.125 8.266 1 87.12 138 PHE B O 1
#

Solvent-accessible surface area (backbone atoms only — not comparable to full-atom values): 14860 Å² total; per-residue (Å²): 132,66,63,64,58,52,69,34,25,50,56,44,20,52,54,24,45,50,51,25,72,67,31,77,89,37,60,57,53,22,42,39,20,45,27,53,17,45,38,28,40,34,48,26,48,50,50,55,50,40,49,54,42,45,69,68,39,68,86,44,89,77,64,81,84,58,76,72,55,74,68,51,30,46,50,57,45,49,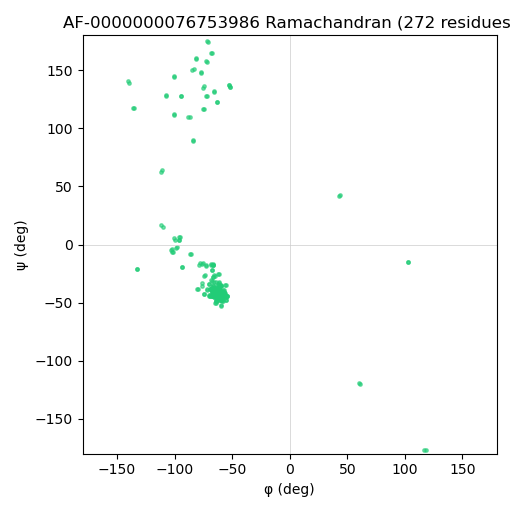77,74,43,85,51,76,85,48,51,73,66,52,49,50,46,52,42,50,45,51,53,50,36,48,50,54,30,45,42,48,72,70,46,39,71,54,74,80,44,73,65,56,51,53,50,47,54,51,45,40,56,55,44,50,57,53,59,72,66,90,133,65,64,64,58,53,69,36,25,49,54,45,20,50,54,25,45,50,50,24,71,68,30,77,87,38,61,59,53,24,40,39,20,45,27,54,18,45,40,28,40,35,48,26,48,50,51,54,50,41,48,54,42,47,70,66,40,69,84,44,88,78,63,82,84,56,77,73,54,72,67,50,28,47,51,57,42,50,76,73,44,86,50,76,84,48,49,73,67,54,49,51,47,52,42,52,44,51,54,50,37,48,50,53,28,46,43,47,72,68,43,40,71,54,73,82,45,72,64,57,52,53,49,45,51,50,44,39,55,55,42,48,56,53,58,71,68,89

Sequence (276 aa):
MYMYQWDNNERIAGRLFDIADKAGNDSGLKDGAERAAIGRLYYACYNMANDIVLNHFIYRENIPQFNGGSHERTINALSSCPTHGYSEEEIAKIIDELIDLKGYRHHADYIKRSPISEDEIKIAKELYESLRLKLFNFMYMYQWDNNERIAGRLFDIADKAGNDSGLKDGAERAAIGRLYYACYNMANDIVLNHFIYRENIPQFNGGSHERTINALSSCPTHGYSEEEIAKIIDELIDLKGYRHHADYIKRSPISEDEIKIAKELYESLRLKLFNF

pLDDT: mean 92.65, std 8.46, range [64.5, 98.88]

Secondary structure (DSSP, 8-state):
-----TTHHHHHHHHHHHHHHT-TT-HHHHHHHHHHHHHHHHHHHHHHHHHHHHHHHTT-S------SSHHHHHHHHGGGS--TT--HHHHHHHHHHHHHHHHHHHHHHH--SSPPPHHHHHHHHHHHHHHHHHHHT-/-----TTHHHHHHHHHHHHHHT-TT-HHHHHHHHHHHHHHHHHHHHHHHHHHHHHHHTT-S------SSHHHHHHHHGGGS--TT--HHHHHHHHHHHHHHHHHHHHHHH--SSPPPHHHHHHHHHHHHHHHHHHHT-

Foldseek 3Di:
DDDDQLCVLQVQLVVLCVQLVPCVPPQVSNLLSLLSSLLSLLSSLQVLLLCQLCVQCVPPPCQDDDDDDPSLSSLVSQLVGDCLPPDSVRSVVLSVLSVLSVVSNCCSPPPDPDGCDPVSSVSSVVSSVVSVVSSVSD/DDDDQLCVLQVQLVVLCVQLVPCVPPQVSNLLSLLSSLLSLLSSLQVLLLVQLCVQCVPPPCQDDDDDDPSLSSLVSQLVGDCLPPDSVRSVVLSVLSVVSVVSNCCSPPPDPDGCDPVSSVSSVVSSVVSVVSSVSD

Organism: NCBI:txid592010

Radius of gyration: 19.13 Å; Cα contacts (8 Å, |Δi|>4): 333; chains: 2; bounding box: 49×51×45 Å

Nearest PDB structures (foldseek):
  6h6f-assembly1_E  TM=2.017E-01  e=9.504E+00  Photorhabdus luminescens